Protein 3O6C (pdb70)

Sequence (256 aa):
NNALLGVNIDHIAVLLRQARVNDPDLLEAAFIVARHGDQITLHVREDRRHAQDFDLEENIIKKFCKSPVNLECALNDEILNLALKLKPHRVTLVPEKREELTTEGGLCLNHAKLKKQSIEEKLQNNANIEVSLFINPSLEEDIEKSKILKAQQFFIELHTGHYANLHNALFSNISHTAFALKKEELDQDKKTTLQQAQFEEKELQQNLELCAKKGLELGLKKVAAGGHHGLNYKNVKPVVKIKKEICELNIGQSIVARRSVFTGLQNAILEEKELIKR

B-factor: mean 23.43, std 7.57, range [6.57, 53.79]

Nearest PDB structures (foldseek):
  3o6c-assembly1_A  TM=1.004E+00  e=4.344E-51  Campylobacter jejuni subsp. jejuni NCTC 11168 = ATCC 700819
  1ho1-assembly1_C  TM=9.449E-01  e=6.172E-28  Escherichia coli
  3gk0-assembly1_A  TM=9.466E-01  e=1.786E-27  Burkholderia pseudomallei 1710b
  5dlc-assembly2_D  TM=9.409E-01  e=4.872E-26  Pseudomonas aeruginosa
  6rg0-assembly2_B  TM=9.295E-01  e=2.699E-25  Escherichia coli K-12

CATH classification: 3.20.20.70

Foldseek 3Di:
DAFEEAEAQVQQLVVVVPPCPPPLVVLLQLCLVQGQEYEYECEPVRNGDHLVSLQCSLVPGNHQYEYEYEQDPVVLVSCLVSPGQAYEYFDDDPLQADPVRFGDLPRPCLLVSCVSNVVSVHQYEGEGELDLVVLVSCVVSVHQAYEYECAVLLLLCCVQPHPCCVDPNRDPVPPDDPVVSVVVNVVSLVSNLVSLVSNVVSNHAYEYDDNDALPSCQSVLVSVSHHYYYYYDRLVVCCVPVNNSVSSVNSVSNGD

Secondary structure (DSSP, 8-state):
---EEEE-HHHHHHHHH----S-HHHHHHHHHHHSSEEEEE--TT-SSS-HHHHHHHHHH-SS-EEEEE-S-HHHHHHHHHH--SEEEE---SGGGB-TTSSB-TT-TTHHHHHHHHHHTT-EEEEEE-S-HHHHHHHHHTT-SEEEE--HHHHHHHHHHHSSGGGSTT--GGG-S-HHHHHHHHHHHHHHHHHHHHHHHHTT-EEEE-TT--TTTTHHHHT-TT--EEEE-HHHHHHHHHH-HHHHHH---TT--

InterPro domains:
  IPR004569 Pyridoxal phosphate (active vitamin B6) biosynthesis PdxJ [MF_00279] (1-257)
  IPR004569 Pyridoxal phosphate (active vitamin B6) biosynthesis PdxJ [PF03740] (3-255)
  IPR004569 Pyridoxal phosphate (active vitamin B6) biosynthesis PdxJ [PTHR30456] (1-257)
  IPR004569 Pyridoxal phosphate (active vitamin B6) biosynthesis PdxJ [TIGR00559] (3-257)
  IPR004569 Pyridoxal phosphate (active vitamin B6) biosynthesis PdxJ [cd00003] (2-255)
  IPR013785 Aldolase-type TIM barrel [G3DSA:3.20.20.70] (1-257)
  IPR036130 Pyridoxine 5'-phosphate synthase [SSF63892] (2-256)

Solvent-accessible surface area: 13227 Å² total

Organism: Campylobacter jejuni subsp. jejuni serotype O:2 (strain ATCC 700819 / NCTC 11168) (NCBI:txid192222)

Structure (mmCIF, N/CA/C/O backbone):
data_3O6C
#
_entry.id   3O6C
#
_cell.length_a   90.976
_cell.length_b   90.976
_cell.length_c   155.798
_cell.angle_alpha   90.000
_cell.angle_beta   90.000
_cell.angle_gamma   90.000
#
_symmetry.space_group_name_H-M   'I 4 2 2'
#
loop_
_entity.id
_entity.type
_entity.pdbx_description
1 polymer "Pyridoxine 5'-phosphate synthase"
2 non-polymer 'PHOSPHATE ION'
3 water water
#
loop_
_atom_site.group_PDB
_atom_site.id
_atom_site.type_symbol
_atom_site.label_atom_id
_atom_site.label_alt_id
_atom_site.label_comp_id
_atom_site.label_asym_id
_atom_site.label_entity_id
_atom_site.label_seq_id
_atom_site.pdbx_PDB_ins_code
_atom_site.Cartn_x
_atom_site.Cartn_y
_atom_site.Cartn_z
_atom_site.occupancy
_atom_site.B_iso_or_equiv
_atom_site.auth_seq_id
_atom_site.auth_comp_id
_atom_site.auth_asym_id
_atom_site.auth_atom_id
_atom_site.pdbx_PDB_model_num
ATOM 1 N N . ASN A 1 2 ? 33.526 39.585 29.943 1.00 44.00 -1 ASN A N 1
ATOM 2 C CA A ASN A 1 2 ? 34.650 39.584 28.974 0.60 43.44 -1 ASN A CA 1
ATOM 3 C CA B ASN A 1 2 ? 34.666 39.767 28.979 0.40 43.18 -1 ASN A CA 1
ATOM 4 C C . ASN A 1 2 ? 34.184 39.841 27.503 1.00 41.94 -1 ASN A C 1
ATOM 5 O O . ASN A 1 2 ? 33.479 40.804 27.187 1.00 40.63 -1 ASN A O 1
ATOM 14 N N . ALA A 1 3 ? 34.561 38.929 26.601 1.00 39.95 0 ALA A N 1
ATOM 15 C CA . ALA A 1 3 ? 34.441 39.163 25.152 1.00 38.10 0 ALA A CA 1
ATOM 16 C C . ALA A 1 3 ? 32.977 39.095 24.602 1.00 34.58 0 ALA A C 1
ATOM 17 O O . ALA A 1 3 ? 32.336 38.046 24.732 1.00 36.98 0 ALA A O 1
ATOM 32 N N . LEU A 1 5 ? 29.932 38.553 22.145 1.00 24.20 2 LEU A N 1
ATOM 33 C CA . LEU A 1 5 ? 29.631 37.729 20.984 1.00 21.61 2 LEU A CA 1
ATOM 34 C C . LEU A 1 5 ? 28.790 38.544 20.019 1.00 19.59 2 LEU A C 1
ATOM 35 O O . LEU A 1 5 ? 27.926 39.320 20.458 1.00 18.72 2 LEU A O 1
ATOM 40 N N . LEU A 1 6 ? 29.014 38.352 18.721 1.00 17.14 3 LEU A N 1
ATOM 41 C CA . LEU A 1 6 ? 28.249 39.035 17.670 1.00 17.31 3 LEU A CA 1
ATOM 42 C C . LEU A 1 6 ? 27.465 38.050 16.833 1.00 16.61 3 LEU A C 1
ATOM 43 O O . LEU A 1 6 ? 28.051 37.225 16.113 1.00 16.56 3 LEU A O 1
ATOM 48 N N . GLY A 1 7 ? 26.149 38.137 16.934 1.00 15.60 4 GLY A N 1
ATOM 49 C CA . GLY A 1 7 ? 25.274 37.427 16.006 1.00 15.83 4 GLY A CA 1
ATOM 50 C C . GLY A 1 7 ? 24.942 38.373 14.873 1.00 16.01 4 GLY A C 1
ATOM 51 O O . GLY A 1 7 ? 24.553 39.557 15.114 1.00 16.85 4 GLY A O 1
ATOM 52 N N . VAL A 1 8 ? 25.117 37.914 13.645 1.00 15.39 5 VAL A N 1
ATOM 53 C CA . VAL A 1 8 ? 24.810 38.727 12.473 1.00 15.48 5 VAL A CA 1
ATOM 54 C C . VAL A 1 8 ? 23.507 38.264 11.880 1.00 15.26 5 VAL A C 1
ATOM 55 O O . VAL A 1 8 ? 23.375 37.116 11.467 1.00 13.52 5 VAL A O 1
ATOM 59 N N . ASN A 1 9 ? 22.523 39.158 11.857 1.00 14.45 6 ASN A N 1
ATOM 60 C CA . ASN A 1 9 ? 21.205 38.841 11.296 1.00 14.97 6 ASN A CA 1
ATOM 61 C C . ASN A 1 9 ? 21.260 39.158 9.783 1.00 14.77 6 ASN A C 1
ATOM 62 O O . ASN A 1 9 ? 21.603 40.279 9.381 1.00 16.01 6 ASN A O 1
ATOM 67 N N . ILE A 1 10 ? 20.954 38.168 8.961 1.00 14.35 7 ILE A N 1
ATOM 68 C CA . ILE A 1 10 ? 21.115 38.260 7.525 1.00 15.30 7 ILE A CA 1
ATOM 69 C C . ILE A 1 10 ? 19.825 38.590 6.808 1.00 15.29 7 ILE A C 1
ATOM 70 O O . ILE A 1 10 ? 19.778 38.519 5.556 1.00 14.10 7 ILE A O 1
ATOM 75 N N . ASP A 1 11 ? 18.786 38.928 7.586 1.00 14.81 8 ASP A N 1
ATOM 76 C CA . ASP A 1 11 ? 17.461 39.192 7.027 1.00 14.77 8 ASP A CA 1
ATOM 77 C C . ASP A 1 11 ? 17.519 40.205 5.860 1.00 14.90 8 ASP A C 1
ATOM 78 O O . ASP A 1 11 ? 16.797 40.038 4.867 1.00 13.81 8 ASP A O 1
ATOM 83 N N . HIS A 1 12 ? 18.315 41.291 6.004 1.00 15.50 9 HIS A N 1
ATOM 84 C CA . HIS A 1 12 ? 18.330 42.332 4.989 1.00 15.84 9 HIS A CA 1
ATOM 85 C C . HIS A 1 12 ? 19.058 41.985 3.705 1.00 14.98 9 HIS A C 1
ATOM 86 O O . HIS A 1 12 ? 18.795 42.580 2.651 1.00 14.20 9 HIS A O 1
ATOM 93 N N . ILE A 1 13 ? 19.857 40.933 3.756 1.00 14.87 10 ILE A N 1
ATOM 94 C CA . ILE A 1 13 ? 20.374 40.328 2.560 1.00 14.75 10 ILE A CA 1
ATOM 95 C C . ILE A 1 13 ? 19.216 39.611 1.839 1.00 14.51 10 ILE A C 1
ATOM 96 O O . ILE A 1 13 ? 19.089 39.706 0.605 1.00 14.06 10 ILE A O 1
ATOM 101 N N . ALA A 1 14 ? 18.381 38.901 2.592 1.00 14.78 11 ALA A N 1
ATOM 102 C CA . ALA A 1 14 ? 17.180 38.273 1.994 1.00 14.52 11 ALA A CA 1
ATOM 103 C C . ALA A 1 14 ? 16.224 39.340 1.494 1.00 14.87 11 ALA A C 1
ATOM 104 O O . ALA A 1 14 ? 15.525 39.147 0.497 1.00 16.24 11 ALA A O 1
ATOM 106 N N . VAL A 1 15 ? 16.164 40.502 2.158 1.00 15.93 12 VAL A N 1
ATOM 107 C CA . VAL A 1 15 ? 15.316 41.604 1.636 1.00 15.52 12 VAL A CA 1
ATOM 108 C C . VAL A 1 15 ? 15.742 41.950 0.216 1.00 15.56 12 VAL A C 1
ATOM 109 O O . VAL A 1 15 ? 14.906 42.028 -0.704 1.00 15.54 12 VAL A O 1
ATOM 113 N N . LEU A 1 16 ? 17.051 42.151 0.006 1.00 15.77 13 LEU A N 1
ATOM 114 C CA A LEU A 1 16 ? 17.535 42.407 -1.351 0.70 15.70 13 LEU A CA 1
ATOM 115 C CA B LEU A 1 16 ? 17.560 42.420 -1.321 0.30 15.24 13 LEU A CA 1
ATOM 116 C C . LEU A 1 16 ? 17.175 41.275 -2.287 1.00 14.78 13 LEU A C 1
ATOM 117 O O . LEU A 1 16 ? 16.750 41.512 -3.406 1.00 15.84 13 LEU A O 1
ATOM 126 N N . ARG A 1 17 ? 17.405 40.029 -1.867 1.00 14.12 14 ARG A N 1
ATOM 127 C CA . ARG A 1 17 ? 17.142 38.893 -2.741 1.00 13.84 14 ARG A CA 1
ATOM 128 C C . ARG A 1 17 ? 15.656 38.826 -3.166 1.00 14.54 14 ARG A C 1
ATOM 129 O O . ARG A 1 17 ? 15.345 38.643 -4.339 1.00 14.74 14 ARG A O 1
ATOM 137 N N . GLN A 1 18 ? 14.757 38.977 -2.198 1.00 14.97 15 GLN A N 1
ATOM 138 C CA . GLN A 1 18 ? 13.323 38.848 -2.496 1.00 15.49 15 GLN A CA 1
ATOM 139 C C . GLN A 1 18 ? 12.850 40.014 -3.380 1.00 17.37 15 GLN A C 1
ATOM 140 O O . GLN A 1 18 ? 11.851 39.905 -4.092 1.00 16.57 15 GLN A O 1
ATOM 146 N N . ALA A 1 19 ? 13.581 41.124 -3.379 1.00 16.76 16 ALA A N 1
ATOM 147 C CA . ALA A 1 19 ? 13.177 42.282 -4.185 1.00 17.34 16 ALA A CA 1
ATOM 148 C C . ALA A 1 19 ? 13.157 42.043 -5.696 1.00 17.30 16 ALA A C 1
ATOM 149 O O . ALA A 1 19 ? 12.324 42.634 -6.426 1.00 19.90 16 ALA A O 1
ATOM 151 N N . ARG A 1 20 ? 14.038 41.183 -6.202 1.00 15.43 17 ARG A N 1
ATOM 152 C CA . ARG A 1 20 ? 14.113 40.922 -7.612 1.00 15.35 17 ARG A CA 1
ATOM 153 C C . ARG A 1 20 ? 13.837 39.451 -7.951 1.00 16.28 17 ARG A C 1
ATOM 154 O O . ARG A 1 20 ? 13.546 39.152 -9.074 1.00 16.06 17 ARG A O 1
ATOM 170 N N . VAL A 1 22 ? 15.696 36.736 -8.161 1.00 15.17 19 VAL A N 1
ATOM 171 C CA . VAL A 1 22 ? 16.650 36.024 -9.020 1.00 16.07 19 VAL A CA 1
ATOM 172 C C . VAL A 1 22 ? 17.775 35.339 -8.239 1.00 15.93 19 VAL A C 1
ATOM 173 O O . VAL A 1 22 ? 18.834 35.042 -8.797 1.00 16.76 19 VAL A O 1
ATOM 177 N N . ASN A 1 23 ? 17.499 35.035 -6.982 1.00 16.41 20 ASN A N 1
ATOM 178 C CA . ASN A 1 23 ? 18.444 34.333 -6.102 1.00 16.55 20 ASN A CA 1
ATOM 179 C C . ASN A 1 23 ? 19.776 35.076 -5.970 1.00 17.44 20 ASN A C 1
ATOM 180 O O . ASN A 1 23 ? 20.837 34.441 -5.948 1.00 16.79 20 ASN A O 1
ATOM 185 N N . ASP A 1 24 ? 19.726 36.410 -5.926 1.00 16.51 21 ASP A N 1
ATOM 186 C CA . ASP A 1 24 ? 20.947 37.206 -5.873 1.00 16.88 21 ASP A CA 1
ATOM 187 C C . ASP A 1 24 ? 20.615 38.501 -5.123 1.00 17.14 21 ASP A C 1
ATOM 188 O O . ASP A 1 24 ? 19.706 39.222 -5.534 1.00 15.22 21 ASP A O 1
ATOM 193 N N . PRO A 1 25 ? 21.303 38.780 -4.001 1.00 15.65 22 PRO A N 1
ATOM 194 C CA . PRO A 1 25 ? 22.389 37.968 -3.410 1.00 16.09 22 PRO A CA 1
ATOM 195 C C . PRO A 1 25 ? 21.950 36.618 -2.910 1.00 16.92 22 PRO A C 1
ATOM 196 O O . PRO A 1 25 ? 20.786 36.412 -2.554 1.00 16.96 22 PRO A O 1
ATOM 200 N N . ASP A 1 26 ? 22.893 35.683 -2.870 1.00 16.22 23 ASP A N 1
ATOM 201 C CA . ASP A 1 26 ? 22.629 34.331 -2.426 1.00 17.12 23 ASP A CA 1
ATOM 202 C C . ASP A 1 26 ? 22.831 34.299 -0.918 1.00 16.81 23 ASP A C 1
ATOM 203 O O . ASP A 1 26 ? 23.945 34.538 -0.402 1.00 17.77 23 ASP A O 1
ATOM 208 N N . LEU A 1 27 ? 21.784 33.946 -0.197 1.00 15.74 24 LEU A N 1
ATOM 209 C CA . LEU A 1 27 ? 21.842 33.977 1.257 1.00 17.41 24 LEU A CA 1
ATOM 210 C C . LEU A 1 27 ? 22.798 32.934 1.837 1.00 17.23 24 LEU A C 1
ATOM 211 O O . LEU A 1 27 ? 23.436 33.184 2.879 1.00 18.27 24 LEU A O 1
ATOM 216 N N . LEU A 1 28 ? 22.935 31.788 1.187 1.00 16.88 25 LEU A N 1
ATOM 217 C CA . LEU A 1 28 ? 23.861 30.765 1.702 1.00 17.97 25 LEU A CA 1
ATOM 218 C C . LEU A 1 28 ? 25.296 31.254 1.559 1.00 18.53 25 LEU A C 1
ATOM 219 O O . LEU A 1 28 ? 26.131 31.058 2.451 1.00 17.47 25 LEU A O 1
ATOM 224 N N . GLU A 1 29 ? 25.622 31.892 0.448 1.00 19.29 26 GLU A N 1
ATOM 225 C CA . GLU A 1 29 ? 26.917 32.581 0.365 1.00 21.43 26 GLU A CA 1
ATOM 226 C C . GLU A 1 29 ? 27.197 33.557 1.474 1.00 21.04 26 GLU A C 1
ATOM 227 O O . GLU A 1 29 ? 28.308 33.528 2.033 1.00 21.54 26 GLU A O 1
ATOM 233 N N . ALA A 1 30 ? 26.218 34.394 1.823 1.00 19.21 27 ALA A N 1
ATOM 234 C CA . ALA A 1 30 ? 26.367 35.338 2.868 1.00 18.76 27 ALA A CA 1
ATOM 235 C C . ALA A 1 30 ? 26.554 34.622 4.191 1.00 18.54 27 ALA A C 1
ATOM 236 O O . ALA A 1 30 ? 27.418 35.012 4.999 1.00 17.04 27 ALA A O 1
ATOM 238 N N . ALA A 1 31 ? 25.725 33.601 4.428 1.00 16.65 28 ALA A N 1
ATOM 239 C CA . ALA A 1 31 ? 25.848 32.797 5.654 1.00 17.39 28 ALA A CA 1
ATOM 240 C C . ALA A 1 31 ? 27.237 32.221 5.872 1.00 16.72 28 ALA A C 1
ATOM 241 O O . ALA A 1 31 ? 27.681 32.144 7.022 1.00 17.50 28 ALA A O 1
ATOM 243 N N . PHE A 1 32 ? 27.914 31.782 4.817 1.00 16.67 29 PHE A N 1
ATOM 244 C CA . PHE A 1 32 ? 29.274 31.252 4.953 1.00 18.84 29 PHE A CA 1
ATOM 245 C C . PHE A 1 32 ? 30.236 32.317 5.516 1.00 17.96 29 PHE A C 1
ATOM 246 O O . PHE A 1 32 ? 31.079 32.031 6.360 1.00 18.00 29 PHE A O 1
ATOM 254 N N . ILE A 1 33 ? 30.052 33.545 5.068 1.00 17.15 30 ILE A N 1
ATOM 255 C CA . ILE A 1 33 ? 30.843 34.653 5.569 1.00 16.13 30 ILE A CA 1
ATOM 256 C C . ILE A 1 33 ? 30.572 34.932 7.050 1.00 15.82 30 ILE A C 1
ATOM 257 O O . ILE A 1 33 ? 31.498 35.113 7.844 1.00 16.75 30 ILE A O 1
ATOM 262 N N . VAL A 1 34 ? 29.301 34.963 7.432 1.00 16.15 31 VAL A N 1
ATOM 263 C CA . VAL A 1 34 ? 28.911 35.143 8.836 1.00 16.25 31 VAL A CA 1
ATOM 264 C C . VAL A 1 34 ? 29.423 34.021 9.695 1.00 18.25 31 VAL A C 1
ATOM 265 O O . VAL A 1 34 ? 29.967 34.255 10.805 1.00 18.31 31 VAL A O 1
ATOM 269 N N . ALA A 1 35 ? 29.308 32.810 9.175 1.00 17.87 32 ALA A N 1
ATOM 270 C CA . ALA A 1 35 ? 29.827 31.640 9.862 1.00 20.81 32 ALA A CA 1
ATOM 271 C C . ALA A 1 35 ? 31.290 31.824 10.235 1.00 21.28 32 ALA A C 1
ATOM 272 O O . ALA A 1 35 ? 31.676 31.507 11.369 1.00 22.47 32 ALA A O 1
ATOM 274 N N . ARG A 1 36 ? 32.086 32.339 9.312 1.00 21.44 33 ARG A N 1
ATOM 275 C CA . ARG A 1 36 ? 33.504 32.475 9.548 1.00 22.64 33 ARG A CA 1
ATOM 276 C C . ARG A 1 36 ? 33.851 33.654 10.455 1.00 21.92 33 ARG A C 1
ATOM 277 O O . ARG A 1 36 ? 34.706 33.545 11.346 1.00 21.62 33 ARG A O 1
ATOM 285 N N . HIS A 1 37 ? 33.253 34.793 10.167 1.00 20.05 34 HIS A N 1
ATOM 286 C CA . HIS A 1 37 ? 33.683 36.049 10.786 1.00 21.38 34 HIS A CA 1
ATOM 287 C C . HIS A 1 37 ? 32.861 36.488 11.980 1.00 19.63 34 HIS A C 1
ATOM 288 O O . HIS A 1 37 ? 33.354 37.242 12.815 1.00 20.06 34 HIS A O 1
ATOM 295 N N . GLY A 1 38 ? 31.614 36.048 12.061 1.00 20.65 35 GLY A N 1
ATOM 296 C CA . GLY A 1 38 ? 30.749 36.330 13.206 1.00 19.79 35 GLY A CA 1
ATOM 297 C C . GLY A 1 38 ? 30.761 35.163 14.199 1.00 19.34 35 GLY A C 1
ATOM 298 O O . GLY A 1 38 ? 31.505 34.187 14.021 1.00 19.91 35 GLY A O 1
ATOM 299 N N . ASP A 1 39 ? 29.944 35.264 15.237 1.00 17.90 36 ASP A N 1
ATOM 300 C CA . ASP A 1 39 ? 29.832 34.227 16.261 1.00 18.07 36 ASP A CA 1
ATOM 301 C C . ASP A 1 39 ? 28.574 33.374 16.163 1.00 18.29 36 ASP A C 1
ATOM 302 O O . ASP A 1 39 ? 28.500 32.297 16.764 1.00 18.80 36 ASP A O 1
ATOM 307 N N . GLN A 1 40 ? 27.553 33.891 15.480 1.00 18.12 37 GLN A N 1
ATOM 308 C CA . GLN A 1 40 ? 26.328 33.137 15.224 1.00 17.50 37 GLN A CA 1
ATOM 309 C C . GLN A 1 40 ? 25.599 33.768 14.047 1.00 16.49 37 GLN A C 1
ATOM 310 O O . GLN A 1 40 ? 25.771 34.966 13.742 1.00 15.46 37 GLN A O 1
ATOM 316 N N . ILE A 1 41 ? 24.830 32.959 13.342 1.00 15.07 38 ILE A N 1
ATOM 317 C CA . ILE A 1 41 ? 24.047 33.418 12.230 1.00 15.45 38 ILE A CA 1
ATOM 318 C C . ILE A 1 41 ? 22.617 33.557 12.736 1.00 15.33 38 ILE A C 1
ATOM 319 O O . ILE A 1 41 ? 22.073 32.594 13.261 1.00 16.17 38 ILE A O 1
ATOM 324 N N . THR A 1 42 ? 22.035 34.736 12.596 1.00 15.12 39 THR A N 1
ATOM 325 C CA . THR A 1 42 ? 20.665 34.993 13.021 1.00 16.00 39 THR A CA 1
ATOM 326 C C . THR A 1 42 ? 19.818 35.248 11.813 1.00 16.45 39 THR A C 1
ATOM 327 O O . THR A 1 42 ? 20.242 35.915 10.856 1.00 15.43 39 THR A O 1
ATOM 331 N N . LEU A 1 43 ? 18.603 34.748 11.849 1.00 16.16 40 LEU A N 1
ATOM 332 C CA . LEU A 1 43 ? 17.634 35.058 10.799 1.00 15.64 40 LEU A CA 1
ATOM 333 C C . LEU A 1 43 ? 16.211 34.958 11.379 1.00 16.08 40 LEU A C 1
ATOM 334 O O . LEU A 1 43 ? 15.955 34.141 12.260 1.00 16.16 40 LEU A O 1
ATOM 339 N N . HIS A 1 44 ? 15.304 35.785 10.883 1.00 15.51 41 HIS A N 1
ATOM 340 C CA . HIS A 1 44 ? 13.919 35.766 11.311 1.00 15.67 41 HIS A CA 1
ATOM 341 C C . HIS A 1 44 ? 13.025 35.263 10.179 1.00 16.90 41 HIS A C 1
ATOM 342 O O . HIS A 1 44 ? 12.822 35.938 9.196 1.00 17.48 41 HIS A O 1
ATOM 349 N N . VAL A 1 45 ? 12.549 34.031 10.312 1.00 16.89 42 VAL A N 1
ATOM 350 C CA . VAL A 1 45 ? 11.638 33.438 9.341 1.00 16.61 42 VAL A CA 1
ATOM 351 C C . VAL A 1 45 ? 10.249 33.807 9.749 1.00 16.53 42 VAL A C 1
ATOM 352 O O . VAL A 1 45 ? 9.693 33.228 10.681 1.00 18.32 42 VAL A O 1
ATOM 356 N N . ARG A 1 46 ? 9.730 34.856 9.103 1.00 16.70 43 ARG A N 1
ATOM 357 C CA . ARG A 1 46 ? 8.428 35.402 9.460 1.00 17.07 43 ARG A CA 1
ATOM 358 C C . ARG A 1 46 ? 7.326 34.509 8.881 1.00 18.47 43 ARG A C 1
ATOM 359 O O . ARG A 1 46 ? 7.502 33.889 7.845 1.00 18.18 43 ARG A O 1
ATOM 367 N N . GLU A 1 47 ? 6.180 34.451 9.545 1.00 19.35 44 GLU A N 1
ATOM 368 C CA . GLU A 1 47 ? 5.029 33.725 8.995 1.00 21.39 44 GLU A CA 1
ATOM 369 C C . GLU A 1 47 ? 4.650 34.210 7.591 1.00 22.05 44 GLU A C 1
ATOM 370 O O . GLU A 1 47 ? 4.303 33.392 6.740 1.00 21.83 44 GLU A O 1
ATOM 376 N N . ASP A 1 48 ? 4.772 35.511 7.356 1.00 21.78 45 ASP A N 1
ATOM 377 C CA . ASP A 1 48 ? 4.443 36.133 6.080 1.00 23.96 45 ASP A CA 1
ATOM 378 C C . ASP A 1 48 ? 5.549 35.997 4.994 1.00 23.12 45 ASP A C 1
ATOM 379 O O . ASP A 1 48 ? 5.372 36.442 3.841 1.00 22.15 45 ASP A O 1
ATOM 384 N N . ARG A 1 49 ? 6.651 35.364 5.371 1.00 21.92 46 ARG A N 1
ATOM 385 C CA . ARG A 1 49 ? 7.787 35.085 4.471 1.00 22.06 46 ARG A CA 1
ATOM 386 C C . ARG A 1 49 ? 8.277 36.349 3.730 1.00 20.84 46 ARG A C 1
ATOM 387 O O . ARG A 1 49 ? 8.657 36.309 2.565 1.00 19.36 46 ARG A O 1
ATOM 395 N N . ARG A 1 50 ? 8.334 37.456 4.452 1.00 20.20 47 ARG A N 1
ATOM 396 C CA . ARG A 1 50 ? 8.774 38.743 3.894 1.00 21.42 47 ARG A CA 1
ATOM 397 C C . ARG A 1 50 ? 10.223 38.669 3.352 1.00 20.32 47 ARG A C 1
ATOM 398 O O . ARG A 1 50 ? 10.554 39.265 2.308 1.00 18.51 47 ARG A O 1
ATOM 406 N N . HIS A 1 51 ? 11.100 37.988 4.099 1.00 18.63 48 HIS A N 1
ATOM 407 C CA . HIS A 1 51 ? 12.515 37.952 3.710 1.00 17.33 48 HIS A CA 1
ATOM 408 C C . HIS A 1 51 ? 13.138 36.552 3.788 1.00 16.56 48 HIS A C 1
ATOM 409 O O . HIS A 1 51 ? 13.129 35.839 2.790 1.00 17.50 48 HIS A O 1
ATOM 416 N N . ALA A 1 52 ? 13.630 36.174 4.945 1.00 17.33 49 ALA A N 1
ATOM 417 C CA . ALA A 1 52 ? 14.235 34.858 5.138 1.00 16.80 49 ALA A CA 1
ATOM 418 C C . ALA A 1 52 ? 13.126 33.798 5.009 1.00 18.51 49 ALA A C 1
ATOM 419 O O . ALA A 1 52 ? 11.972 33.993 5.417 1.00 18.75 49 ALA A O 1
ATOM 421 N N . GLN A 1 53 ? 13.475 32.690 4.387 1.00 17.89 50 GLN A N 1
ATOM 422 C CA . GLN A 1 53 ? 12.532 31.660 4.074 1.00 18.18 50 GLN A CA 1
ATOM 423 C C . GLN A 1 53 ? 12.856 30.349 4.807 1.00 18.67 50 GLN A C 1
ATOM 424 O O . GLN A 1 53 ? 13.975 30.157 5.303 1.00 17.68 50 GLN A O 1
ATOM 430 N N . ASP A 1 54 ? 11.907 29.413 4.836 1.00 19.07 51 ASP A N 1
ATOM 431 C CA . ASP A 1 54 ? 12.181 28.130 5.452 1.00 20.06 51 ASP A CA 1
ATOM 432 C C .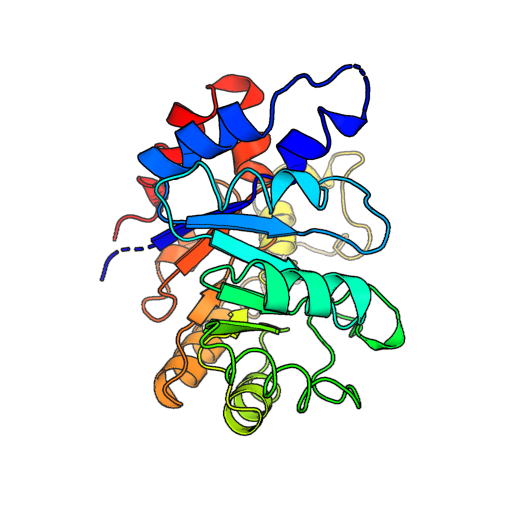 ASP A 1 54 ? 13.365 27.415 4.815 1.00 19.63 51 ASP A C 1
ATOM 433 O O . ASP A 1 54 ? 14.138 26.794 5.528 1.00 18.64 51 ASP A O 1
ATOM 438 N N . PHE A 1 55 ? 13.531 27.527 3.486 1.00 19.13 52 PHE A N 1
ATOM 439 C CA . PHE A 1 55 ? 14.659 26.891 2.859 1.00 19.05 52 PHE A CA 1
ATOM 440 C C . PHE A 1 55 ? 16.001 27.493 3.299 1.00 18.43 52 PHE A C 1
ATOM 441 O O . PHE A 1 55 ? 17.037 26.815 3.312 1.00 19.44 52 PHE A O 1
ATOM 449 N N . ASP A 1 56 ? 16.006 28.761 3.673 1.00 17.06 53 ASP A N 1
ATOM 450 C CA . ASP A 1 56 ? 17.210 29.382 4.187 1.00 16.17 53 ASP A CA 1
ATOM 451 C C . ASP A 1 56 ? 17.631 28.772 5.514 1.00 16.31 53 ASP A C 1
ATOM 452 O O . ASP A 1 56 ? 18.805 28.492 5.748 1.00 16.69 53 ASP A O 1
ATOM 457 N N . LEU A 1 57 ? 16.656 28.563 6.385 1.00 17.15 54 LEU A N 1
ATOM 458 C CA . LEU A 1 57 ? 16.920 27.946 7.690 1.00 17.15 54 LEU A CA 1
ATOM 459 C C . LEU A 1 57 ? 17.455 26.500 7.451 1.00 18.15 54 LEU A C 1
ATOM 460 O O . LEU A 1 57 ? 18.445 26.102 8.042 1.00 17.15 54 LEU A O 1
ATOM 465 N N . GLU A 1 58 ? 16.817 25.751 6.567 1.00 18.06 55 GLU A N 1
ATOM 466 C CA A GLU A 1 58 ? 17.220 24.385 6.287 0.50 19.33 55 GLU A CA 1
ATOM 467 C CA B GLU A 1 58 ? 17.240 24.381 6.367 0.50 19.83 55 GLU A CA 1
ATOM 468 C C . GLU A 1 58 ? 18.652 24.347 5.777 1.00 18.52 55 GLU A C 1
ATOM 469 O O . GLU A 1 58 ? 19.484 23.591 6.265 1.00 19.37 55 GLU A O 1
ATOM 480 N N . ASN A 1 59 ? 18.913 25.167 4.773 1.00 17.08 56 ASN A N 1
ATOM 481 C CA . ASN A 1 59 ? 20.235 25.206 4.114 1.00 17.81 56 ASN A CA 1
ATOM 482 C C . ASN A 1 59 ? 21.336 25.652 5.055 1.00 17.25 56 ASN A C 1
ATOM 483 O O . ASN A 1 59 ? 22.422 25.060 5.107 1.00 16.91 56 ASN A O 1
ATOM 488 N N . ILE A 1 60 ? 21.077 26.682 5.840 1.00 16.69 57 ILE A N 1
ATOM 489 C CA . ILE A 1 60 ? 22.090 27.159 6.813 1.00 17.27 57 ILE A CA 1
ATOM 490 C C . ILE A 1 60 ? 22.435 26.130 7.889 1.00 17.08 57 ILE A C 1
ATOM 491 O O . ILE A 1 60 ? 23.611 25.853 8.153 1.00 18.89 57 ILE A O 1
ATOM 496 N N . ILE A 1 61 ? 21.420 25.455 8.404 1.00 17.74 58 ILE A N 1
ATOM 497 C CA . ILE A 1 61 ? 21.623 24.395 9.403 1.00 17.40 58 ILE A CA 1
ATOM 498 C C . ILE A 1 61 ? 22.382 23.234 8.782 1.00 17.13 58 ILE A C 1
ATOM 499 O O . ILE A 1 61 ? 23.250 22.654 9.423 1.00 17.70 58 ILE A O 1
ATOM 504 N N . LYS A 1 62 ? 22.096 22.906 7.519 1.00 17.25 59 LYS A N 1
ATOM 505 C CA A LYS A 1 62 ? 22.759 21.747 6.905 0.60 17.92 59 LYS A CA 1
ATOM 506 C CA B LYS A 1 62 ? 22.704 21.772 6.830 0.40 17.79 59 LYS A CA 1
ATOM 507 C C . LYS A 1 62 ? 24.152 22.029 6.396 1.00 17.78 59 LYS A C 1
ATOM 508 O O . LYS A 1 62 ? 24.965 21.088 6.345 1.00 17.65 59 LYS A O 1
ATOM 519 N N . PHE A 1 63 ? 24.434 23.291 6.043 1.00 17.32 60 PHE A N 1
ATOM 520 C CA . PHE A 1 63 ? 25.666 23.638 5.378 1.00 18.33 60 PHE A CA 1
ATOM 521 C C . PHE A 1 63 ? 26.693 24.522 6.103 1.00 19.33 60 PHE A C 1
ATOM 522 O O . PHE A 1 63 ? 27.856 24.554 5.685 1.00 19.68 60 PHE A O 1
ATOM 530 N N . CYS A 1 64 ? 26.303 25.206 7.163 1.00 18.89 61 CYS A N 1
ATOM 531 C CA . CYS A 1 64 ? 27.179 26.230 7.769 1.00 18.60 61 CYS A CA 1
ATOM 532 C C . CYS A 1 64 ? 27.748 25.818 9.118 1.00 18.95 61 CYS A C 1
ATOM 533 O O . CYS A 1 64 ? 27.050 25.276 9.991 1.00 18.76 61 CYS A O 1
ATOM 536 N N . LYS A 1 65 ? 29.033 26.126 9.289 1.00 18.22 62 LYS A N 1
ATOM 537 C CA . LYS A 1 65 ? 29.767 25.819 10.507 1.00 18.38 62 LYS A CA 1
ATOM 538 C C . LYS A 1 65 ? 29.646 26.966 11.513 1.00 19.92 62 LYS A C 1
ATOM 539 O O . LYS A 1 65 ? 30.599 27.785 11.689 1.00 20.08 62 LYS A O 1
ATOM 545 N N . SER A 1 66 ? 28.514 27.025 12.179 1.00 18.91 63 SER A N 1
ATOM 546 C CA . SER A 1 66 ? 28.202 28.156 13.085 1.00 19.98 63 SER A CA 1
ATOM 547 C C . SER A 1 66 ? 26.969 27.836 13.886 1.00 20.00 63 SER A C 1
ATOM 548 O O . SER A 1 66 ? 26.055 27.239 13.344 1.00 20.80 63 SER A O 1
ATOM 551 N N . PRO A 1 67 ? 26.890 28.324 15.135 1.00 17.58 64 PRO A N 1
ATOM 552 C CA . PRO A 1 67 ? 25.609 28.307 15.763 1.00 17.40 64 PRO A CA 1
ATOM 553 C C . PRO A 1 67 ? 24.616 29.128 14.978 1.00 16.49 64 PRO A C 1
ATOM 554 O O . PRO A 1 67 ? 24.964 30.186 14.420 1.00 16.51 64 PRO A O 1
ATOM 558 N N . VAL A 1 68 ? 23.376 28.675 15.000 1.00 16.58 65 VAL A N 1
ATOM 559 C CA . VAL A 1 68 ? 22.255 29.328 14.336 1.00 16.80 65 VAL A CA 1
ATOM 560 C C . VAL A 1 68 ? 21.263 29.809 15.377 1.00 17.88 65 VAL A C 1
ATOM 561 O O . VAL A 1 68 ? 20.922 29.065 16.287 1.00 18.38 65 VAL A O 1
ATOM 565 N N . ASN A 1 69 ? 20.833 31.069 15.267 1.00 16.83 66 ASN A N 1
ATOM 566 C CA . ASN A 1 69 ? 19.802 31.645 16.113 1.00 16.99 66 ASN A CA 1
ATOM 567 C C . ASN A 1 69 ? 18.613 31.979 15.224 1.00 16.79 66 ASN A C 1
ATOM 568 O O . ASN A 1 69 ? 18.659 32.922 14.427 1.00 16.97 66 ASN A O 1
ATOM 573 N N . LEU A 1 70 ? 17.587 31.134 15.270 1.00 15.39 67 LEU A N 1
ATOM 574 C CA . LEU A 1 70 ? 16.352 31.427 14.579 1.00 15.23 67 LEU A CA 1
ATOM 575 C C . LEU A 1 70 ? 15.451 32.381 15.371 1.00 15.97 67 LEU A C 1
ATOM 576 O O . LEU A 1 70 ? 15.053 32.057 16.492 1.00 15.24 67 LEU A O 1
ATOM 581 N N . GLU A 1 71 ? 15.084 33.526 14.780 1.00 15.78 68 GLU A N 1
ATOM 582 C CA . GLU A 1 71 ? 14.056 34.359 15.397 1.00 16.19 68 GLU A CA 1
ATOM 583 C C . GLU A 1 71 ? 12.736 33.919 14.798 1.00 16.07 68 GLU A C 1
ATOM 584 O O . GLU A 1 71 ? 12.608 33.734 13.585 1.00 16.29 68 GLU A O 1
ATOM 590 N N . CYS A 1 72 ? 11.741 33.748 15.643 1.00 17.50 69 CYS A N 1
ATOM 591 C CA . CYS A 1 72 ? 10.419 33.372 15.170 1.00 16.98 69 CYS A CA 1
ATOM 592 C C . CYS A 1 72 ? 9.357 33.724 16.177 1.00 17.24 69 CYS A C 1
ATOM 593 O O . CYS A 1 72 ? 9.650 34.018 17.345 1.00 16.58 69 CYS A O 1
ATOM 596 N N . ALA A 1 73 ? 8.124 33.650 15.712 1.00 17.17 70 ALA A N 1
ATOM 597 C CA . ALA A 1 73 ? 6.979 33.938 16.548 1.00 17.50 70 ALA A CA 1
ATOM 598 C C . ALA A 1 73 ? 6.323 32.651 17.043 1.00 18.42 70 ALA A C 1
ATOM 599 O O . ALA A 1 73 ? 6.942 31.571 17.027 1.00 19.73 70 ALA A O 1
ATOM 601 N N . LEU A 1 74 ? 5.100 32.748 17.558 1.00 19.15 71 LEU A N 1
ATOM 602 C CA . LEU A 1 74 ? 4.477 31.600 18.231 1.00 20.48 71 LEU A CA 1
ATOM 603 C C . LEU A 1 74 ? 3.585 30.747 17.344 1.00 22.45 71 LEU A C 1
ATOM 604 O O . LEU A 1 74 ? 2.997 29.776 17.821 1.00 23.42 71 LEU A O 1
ATOM 609 N N . ASN A 1 75 ? 3.526 31.029 16.050 1.00 22.79 72 ASN A N 1
ATOM 610 C CA . ASN A 1 75 ? 2.718 30.231 15.155 1.00 23.03 72 ASN A CA 1
ATOM 611 C C . ASN A 1 75 ? 3.225 28.791 15.050 1.00 23.48 72 ASN A C 1
ATOM 612 O O . ASN A 1 75 ? 4.461 28.541 15.052 1.00 21.63 72 ASN A O 1
ATOM 617 N N . ASP A 1 76 ? 2.293 27.833 14.950 1.00 24.59 73 ASP A N 1
ATOM 618 C CA . ASP A 1 76 ? 2.668 26.408 14.941 1.00 26.47 73 ASP A CA 1
ATOM 619 C C . ASP A 1 76 ? 3.591 26.067 13.786 1.00 25.40 73 ASP A C 1
ATOM 620 O O . ASP A 1 76 ? 4.480 25.205 13.909 1.00 26.48 73 ASP A O 1
ATOM 625 N N . GLU A 1 77 ? 3.376 26.705 12.643 1.00 25.63 74 GLU A N 1
ATOM 626 C CA . GLU A 1 77 ? 4.105 26.359 11.431 1.00 26.83 74 GLU A CA 1
ATOM 627 C C . GLU A 1 77 ? 5.614 26.533 11.655 1.00 25.12 74 GLU A C 1
ATOM 628 O O . GLU A 1 77 ? 6.397 25.607 11.417 1.00 24.00 74 GLU A O 1
ATOM 634 N N . ILE A 1 78 ? 6.001 27.713 12.133 1.00 24.66 75 ILE A N 1
ATOM 635 C CA . ILE A 1 78 ? 7.427 28.013 12.332 1.00 23.24 75 ILE A CA 1
ATOM 636 C C . ILE A 1 78 ? 7.955 27.293 13.581 1.00 23.02 75 ILE A C 1
ATOM 637 O O . ILE A 1 78 ? 9.070 26.779 13.549 1.00 22.80 75 ILE A O 1
ATOM 642 N N . LEU A 1 79 ? 7.170 27.195 14.660 1.00 22.59 76 LEU A N 1
ATOM 643 C CA . LEU A 1 79 ? 7.627 26.398 15.803 1.00 22.51 76 LEU A CA 1
ATOM 644 C C . LEU A 1 79 ? 7.851 24.955 15.411 1.00 23.50 76 LEU A C 1
ATOM 645 O O . LEU A 1 79 ? 8.868 24.357 15.817 1.00 22.60 76 LEU A O 1
ATOM 650 N N . ASN A 1 80 ? 6.941 24.378 14.616 1.00 22.68 77 ASN A N 1
ATOM 651 C CA . ASN A 1 80 ? 7.147 22.990 14.150 1.00 23.63 77 ASN A CA 1
ATOM 652 C C . ASN A 1 80 ? 8.423 22.826 13.311 1.00 23.50 77 ASN A C 1
ATOM 653 O O . ASN A 1 80 ? 9.147 21.818 13.437 1.00 23.34 77 ASN A O 1
ATOM 658 N N . LEU A 1 81 ? 8.704 23.815 12.486 1.00 23.42 78 LEU A N 1
ATOM 659 C CA . LEU A 1 81 ? 9.905 23.805 11.677 1.00 24.08 78 LEU A CA 1
ATOM 660 C C . LEU A 1 81 ? 11.157 23.851 12.563 1.00 21.97 78 LEU A C 1
ATOM 661 O O . LEU A 1 81 ? 12.114 23.077 12.362 1.00 22.04 78 LEU A O 1
ATOM 666 N N . ALA A 1 82 ? 11.131 24.713 13.574 1.00 21.72 79 ALA A N 1
ATOM 667 C CA . ALA A 1 82 ? 12.227 24.773 14.564 1.00 20.55 79 ALA A CA 1
ATOM 668 C C . ALA A 1 82 ? 12.420 23.445 15.277 1.00 21.03 79 ALA A C 1
ATOM 669 O O . ALA A 1 82 ? 13.554 22.966 15.455 1.00 20.05 79 ALA A O 1
ATOM 671 N N . LEU A 1 83 ? 11.316 22.822 15.698 1.00 21.30 80 LEU A N 1
ATOM 672 C CA . LEU A 1 83 ? 11.389 21.521 16.318 1.00 23.23 80 LEU A CA 1
ATOM 673 C C . LEU A 1 83 ? 11.943 20.440 15.395 1.00 24.90 80 LEU A C 1
ATOM 674 O O . LEU A 1 83 ? 12.607 19.505 15.851 1.00 26.40 80 LEU A O 1
ATOM 679 N N . LYS A 1 84 ? 11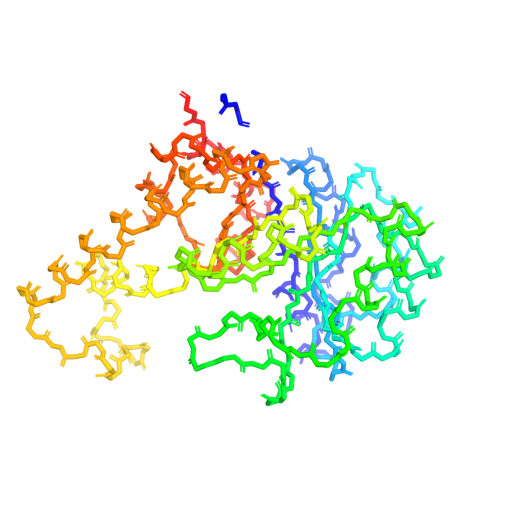.682 20.550 14.105 1.00 25.29 81 LYS A N 1
ATOM 680 C CA . LYS A 1 84 ? 12.169 19.563 13.132 1.00 27.21 81 LYS A CA 1
ATOM 681 C C . LYS A 1 84 ? 13.634 19.780 12.799 1.00 26.48 81 LYS A C 1
ATOM 682 O O . LYS A 1 84 ? 14.437 18.836 12.826 1.00 26.96 81 LYS A O 1
ATOM 688 N N . LEU A 1 85 ? 13.992 21.026 12.524 1.00 24.55 82 LEU A N 1
ATOM 689 C CA . LEU A 1 85 ? 15.362 21.354 12.075 1.00 24.72 82 LEU A CA 1
ATOM 690 C C . LEU A 1 85 ? 16.359 21.597 13.180 1.00 24.31 82 LEU A C 1
ATOM 691 O O . LEU A 1 85 ? 17.553 21.426 12.966 1.00 23.87 82 LEU A O 1
ATOM 696 N N . LYS A 1 86 ? 15.887 22.016 14.353 1.00 23.43 83 LYS A N 1
ATOM 697 C CA . LYS A 1 86 ? 16.696 22.141 15.568 1.00 23.08 83 LYS A CA 1
ATOM 698 C C . LYS A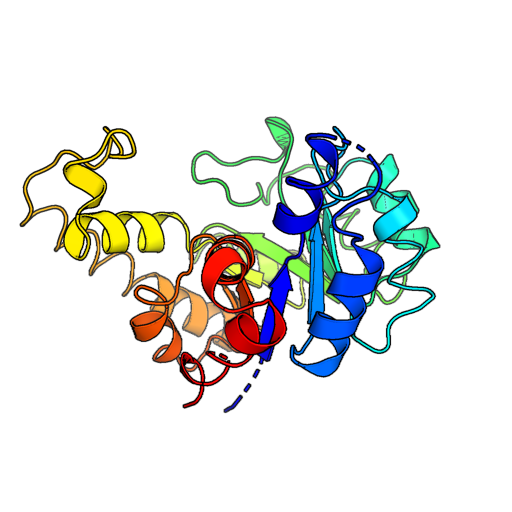 1 86 ? 17.866 23.108 15.451 1.00 22.42 83 LYS A C 1
ATOM 699 O O . LYS A 1 86 ? 19.039 22.723 15.596 1.00 22.85 83 LYS A O 1
ATOM 705 N N . PRO A 1 87 ? 17.559 24.394 15.209 1.00 20.71 84 PRO A N 1
ATOM 706 C CA . PRO A 1 87 ? 18.625 25.383 15.397 1.00 19.44 84 PRO A CA 1
ATOM 707 C C . PRO A 1 87 ? 19.161 25.338 16.813 1.00 18.85 84 PRO A C 1
ATOM 708 O O . PRO A 1 87 ? 18.499 24.860 17.707 1.00 19.03 84 PRO A O 1
ATOM 712 N N . HIS A 1 88 ? 20.360 25.849 17.014 1.00 18.16 85 HIS A N 1
ATOM 713 C CA . HIS A 1 88 ? 20.933 25.917 18.321 1.00 18.76 85 HIS A CA 1
ATOM 714 C C . HIS A 1 88 ? 20.105 26.743 19.284 1.00 19.56 85 HIS A C 1
ATOM 715 O O . HIS A 1 88 ? 19.994 26.391 20.459 1.00 18.51 85 HIS A O 1
ATOM 722 N N . ARG A 1 89 ? 19.572 27.860 18.781 1.00 18.75 86 ARG A N 1
ATOM 723 C CA . ARG A 1 89 ? 18.801 28.741 19.615 1.00 18.85 86 ARG A CA 1
ATOM 724 C C . ARG A 1 89 ? 17.615 29.248 18.825 1.00 17.46 86 ARG A C 1
ATOM 725 O O . ARG A 1 89 ? 17.692 29.387 17.600 1.00 16.70 86 ARG A O 1
ATOM 733 N N . VAL A 1 90 ? 16.521 29.485 19.560 1.00 17.14 87 VAL A N 1
ATOM 734 C CA . VAL A 1 90 ? 15.362 30.176 19.070 1.00 16.33 87 VAL A CA 1
ATOM 735 C C . VAL A 1 90 ? 15.162 31.408 19.911 1.00 16.99 87 VAL A C 1
ATOM 736 O O . VAL A 1 90 ? 15.096 31.317 21.161 1.00 17.88 87 VAL A O 1
ATOM 740 N N . THR A 1 91 ? 15.031 32.558 19.249 1.00 16.16 88 THR A N 1
ATOM 741 C CA . THR A 1 91 ? 14.707 33.812 19.912 1.00 16.36 88 THR A CA 1
ATOM 742 C C . THR A 1 91 ? 13.260 34.130 19.537 1.00 15.89 88 THR A C 1
ATOM 743 O O . THR A 1 91 ? 12.929 34.218 18.364 1.00 16.10 88 THR A O 1
ATOM 747 N N . LEU A 1 92 ? 12.379 34.163 20.545 1.00 15.41 89 LEU A N 1
ATOM 748 C CA . LEU A 1 92 ? 10.939 34.347 20.309 1.00 15.30 89 LEU A CA 1
ATOM 749 C C . LEU A 1 92 ? 10.691 35.831 20.181 1.00 15.53 89 LEU A C 1
ATOM 750 O O . LEU A 1 92 ? 11.019 36.610 21.068 1.00 15.03 89 LEU A O 1
ATOM 755 N N . VAL A 1 93 ? 10.097 36.208 19.041 1.00 16.03 90 VAL A N 1
ATOM 756 C CA . VAL A 1 93 ? 9.842 37.594 18.734 1.00 16.31 90 VAL A CA 1
ATOM 757 C C . VAL A 1 93 ? 8.392 37.670 18.282 1.00 17.37 90 VAL A C 1
ATOM 758 O O . VAL A 1 93 ? 7.817 36.682 17.739 1.00 19.27 90 VAL A O 1
ATOM 762 N N . PRO A 1 94 ? 7.784 38.819 18.506 1.00 17.79 91 PRO A N 1
ATOM 763 C CA . PRO A 1 94 ? 6.408 38.969 18.100 1.00 17.91 91 PRO A CA 1
ATOM 764 C C . PRO A 1 94 ? 6.203 39.355 16.641 1.00 19.96 91 PRO A C 1
ATOM 765 O O . PRO A 1 94 ? 7.003 40.145 16.103 1.00 18.62 91 PRO A O 1
ATOM 769 N N . GLU A 1 95 ? 5.095 38.877 16.056 1.00 19.13 92 GLU A N 1
ATOM 770 C CA . GLU A 1 95 ? 4.665 39.244 14.710 1.00 19.98 92 GLU A CA 1
ATOM 771 C C . GLU A 1 95 ? 3.215 39.722 14.714 1.00 20.33 92 GLU A C 1
ATOM 772 O O . GLU A 1 95 ? 2.904 40.773 14.151 1.00 22.15 92 GLU A O 1
ATOM 778 N N . LYS A 1 96 ? 2.356 38.952 15.326 1.00 21.02 93 LYS A N 1
ATOM 779 C CA . LYS A 1 96 ? 0.900 39.239 15.354 1.00 22.72 93 LYS A CA 1
ATOM 780 C C . LYS A 1 96 ? 0.519 40.229 16.471 1.00 22.44 93 LYS A C 1
ATOM 781 O O . LYS A 1 96 ? 1.207 40.362 17.491 1.00 21.83 93 LYS A O 1
ATOM 787 N N . ARG A 1 97 ? -0.614 40.912 16.307 1.00 23.28 94 ARG A N 1
ATOM 788 C CA . ARG A 1 97 ? -1.113 41.825 17.365 1.00 24.38 94 ARG A CA 1
ATOM 789 C C . ARG A 1 97 ? -1.147 41.129 18.734 1.00 23.23 94 ARG A C 1
ATOM 790 O O . ARG A 1 97 ? -0.819 41.720 19.743 1.00 22.26 94 ARG A O 1
ATOM 798 N N . GLU A 1 98 ? -1.615 39.891 18.754 1.00 22.86 95 GLU A N 1
ATOM 799 C CA . GLU A 1 98 ? -1.735 39.126 19.972 1.00 23.20 95 GLU A CA 1
ATOM 800 C C . GLU A 1 98 ? -0.399 38.819 20.676 1.00 21.84 95 GLU A C 1
ATOM 801 O O . GLU A 1 98 ? -0.368 38.499 21.865 1.00 22.80 95 GLU A O 1
ATOM 807 N N . GLU A 1 99 ? 0.691 38.918 19.945 1.00 20.28 96 GLU A N 1
ATOM 808 C CA . GLU A 1 99 ? 2.026 38.653 20.498 1.00 19.33 96 GLU A CA 1
ATOM 809 C C . GLU A 1 99 ? 2.799 39.919 20.872 1.00 20.28 96 GLU A C 1
ATOM 810 O O . GLU A 1 99 ? 3.872 39.829 21.488 1.00 19.34 96 GLU A O 1
ATOM 816 N N . LEU A 1 100 ? 2.301 41.058 20.420 1.00 20.64 97 LEU A N 1
ATOM 817 C CA . LEU A 1 100 ? 3.048 42.314 20.442 1.00 22.21 97 LEU A CA 1
ATOM 818 C C . LEU A 1 100 ? 2.731 43.174 21.662 1.00 22.96 97 LEU A C 1
ATOM 819 O O . LEU A 1 100 ? 1.620 43.135 22.240 1.00 27.07 97 LEU A O 1
ATOM 824 N N . THR A 1 101 ? 3.695 43.956 22.094 1.00 20.77 98 THR A N 1
ATOM 825 C CA . THR A 1 101 ? 3.386 44.955 23.079 1.00 20.87 98 THR A CA 1
ATOM 826 C C . THR A 1 101 ? 3.474 46.275 22.327 1.00 20.47 98 THR A C 1
ATOM 827 O O . THR A 1 101 ? 3.973 46.303 21.204 1.00 21.51 98 THR A O 1
ATOM 831 N N . THR A 1 102 ? 3.080 47.374 22.966 1.00 20.55 99 THR A N 1
ATOM 832 C CA . THR A 1 102 ? 3.134 48.679 22.325 1.00 20.83 99 THR A CA 1
ATOM 833 C C . THR A 1 102 ? 4.552 49.129 22.015 1.00 20.99 99 THR A C 1
ATOM 834 O O . THR A 1 102 ? 4.757 49.861 21.043 1.00 21.23 99 THR A O 1
ATOM 838 N N . GLU A 1 103 ? 5.540 48.642 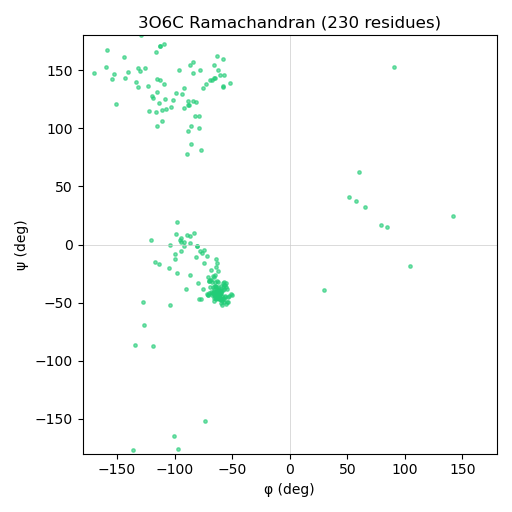22.783 1.00 20.26 100 GLU A N 1
ATOM 839 C CA . GLU A 1 103 ? 6.931 49.061 22.573 1.00 21.98 100 GLU A CA 1
ATOM 840 C C . GLU A 1 103 ? 7.724 48.117 21.666 1.00 20.64 100 GLU A C 1
ATOM 841 O O . GLU A 1 103 ? 8.869 48.396 21.301 1.00 21.20 100 GLU A O 1
ATOM 847 N N . GLY A 1 104 ? 7.106 47.007 21.283 1.00 20.46 101 GLY A N 1
ATOM 848 C CA . GLY A 1 104 ? 7.682 46.065 20.314 1.00 19.88 101 GLY A CA 1
ATOM 849 C C . GLY A 1 104 ? 8.252 44.769 20.865 1.00 19.10 101 GLY A C 1
ATOM 850 O O . GLY A 1 104 ? 8.464 43.836 20.100 1.00 18.83 101 GLY A O 1
ATOM 851 N N . GLY A 1 105 ? 8.537 44.716 22.169 1.00 18.58 102 GLY A N 1
ATOM 852 C CA . GLY A 1 105 ? 8.903 43.465 22.824 1.00 18.96 102 GLY A CA 1
ATOM 853 C C . GLY A 1 105 ? 7.784 42.437 22.801 1.00 19.13 102 GLY A C 1
ATOM 854 O O . GLY A 1 105 ? 6.607 42.774 22.588 1.00 18.37 102 GLY A O 1
ATOM 855 N N . LEU A 1 106 ? 8.142 41.179 23.031 1.00 17.72 103 LEU A N 1
ATOM 856 C CA . LEU A 1 106 ? 7.147 40.105 23.083 1.00 18.69 103 LEU A CA 1
ATOM 857 C C . LEU A 1 106 ? 6.208 40.294 24.268 1.00 19.14 103 LEU A C 1
ATOM 858 O O . LEU A 1 106 ? 6.632 40.685 25.340 1.00 18.35 103 LEU A O 1
ATOM 863 N N . CYS A 1 107 ? 4.932 39.968 24.085 1.00 18.68 104 CYS A N 1
ATOM 864 C CA . CYS A 1 107 ? 3.962 39.975 25.213 1.00 19.89 104 CYS A CA 1
ATOM 865 C C . CYS A 1 107 ? 4.134 38.723 26.044 1.00 19.32 104 CYS A C 1
ATOM 866 O O . CYS A 1 107 ? 3.844 37.604 25.573 1.00 19.55 104 CYS A O 1
ATOM 869 N N . LEU A 1 108 ? 4.640 38.883 27.265 1.00 19.71 105 LEU A N 1
ATOM 870 C CA . LEU A 1 108 ? 5.000 37.730 28.069 1.00 20.37 105 LEU A CA 1
ATOM 871 C C . LEU A 1 108 ? 3.791 37.111 28.750 1.00 21.45 105 LEU A C 1
ATOM 872 O O . LEU A 1 108 ? 3.928 36.081 29.417 1.00 20.55 105 LEU A O 1
ATOM 877 N N . ASN A 1 109 ? 2.617 37.714 28.543 1.00 22.57 106 ASN A N 1
ATOM 878 C CA . ASN A 1 109 ? 1.366 37.105 28.998 1.00 23.59 106 ASN A CA 1
ATOM 879 C C . ASN A 1 109 ? 0.691 36.211 27.951 1.00 23.09 106 ASN A C 1
ATOM 880 O O . ASN A 1 109 ? -0.394 35.702 28.204 1.00 21.69 106 ASN A O 1
ATOM 885 N N . HIS A 1 110 ? 1.290 36.029 26.773 1.00 21.46 107 HIS A N 1
ATOM 886 C CA . HIS A 1 110 ? 0.658 35.287 25.708 1.00 21.69 107 HIS A CA 1
ATOM 887 C C . HIS A 1 110 ? 0.325 33.863 26.172 1.00 23.42 107 HIS A C 1
ATOM 888 O O . HIS A 1 110 ? 1.127 33.219 26.846 1.00 22.92 107 HIS A O 1
ATOM 895 N N . ALA A 1 111 ? -0.888 33.413 25.850 1.00 24.64 108 ALA A N 1
ATOM 896 C CA . ALA A 1 111 ? -1.429 32.125 26.366 1.00 26.07 108 ALA A CA 1
ATOM 897 C C . ALA A 1 111 ? -0.610 30.894 25.918 1.00 26.30 108 ALA A C 1
ATOM 898 O O . ALA A 1 111 ? -0.640 29.860 26.581 1.00 26.98 108 ALA A O 1
ATOM 900 N N . LYS A 1 112 ? 0.132 31.009 24.819 1.00 24.76 109 LYS A N 1
ATOM 901 C CA . LYS A 1 112 ? 0.921 29.894 24.275 1.00 25.45 109 LYS A CA 1
ATOM 902 C C . LYS A 1 112 ? 2.439 29.978 24.540 1.00 23.51 109 LYS A C 1
ATOM 903 O O . LYS A 1 112 ? 3.206 29.036 24.202 1.00 23.91 109 LYS A O 1
ATOM 909 N N . LEU A 1 113 ? 2.869 31.038 25.223 1.00 21.79 110 LEU A N 1
ATOM 910 C CA . LEU A 1 113 ? 4.289 31.263 25.392 1.00 21.38 110 LEU A CA 1
ATOM 911 C C . LEU A 1 113 ? 4.927 30.169 26.254 1.00 22.02 110 LEU A C 1
ATOM 912 O O . LEU A 1 113 ? 5.922 29.572 25.878 1.00 21.21 110 LEU A O 1
ATOM 917 N N . LYS A 1 114 ? 4.327 29.867 27.407 1.00 21.61 111 LYS A N 1
ATOM 918 C CA A LYS A 1 114 ? 4.916 28.901 28.299 0.50 23.23 111 LYS A CA 1
ATOM 919 C CA B LYS A 1 114 ? 4.905 28.890 28.313 0.50 23.36 111 LYS A CA 1
ATOM 920 C C . LYS A 1 114 ? 5.072 27.536 27.629 1.00 23.08 111 LYS A C 1
ATOM 921 O O . LYS A 1 114 ? 6.131 26.917 27.713 1.00 23.62 111 LYS A O 1
ATOM 932 N N . GLN A 1 115 ? 4.038 27.057 26.955 1.00 24.88 112 GLN A N 1
ATOM 933 C CA . GLN A 1 115 ? 4.143 25.741 26.326 1.00 26.21 112 GLN A CA 1
ATOM 934 C C . GLN A 1 115 ? 5.118 25.754 25.148 1.00 24.68 112 GLN A C 1
ATOM 935 O O . GLN A 1 115 ? 5.783 24.734 24.889 1.00 24.48 112 GLN A O 1
ATOM 941 N N . SER A 1 116 ? 5.228 26.899 24.478 1.00 22.92 113 SER A N 1
ATOM 942 C CA . SER A 1 116 ? 6.164 27.061 23.359 1.00 22.04 113 SER A CA 1
ATOM 943 C C . SER A 1 116 ? 7.606 26.927 23.859 1.00 20.75 113 SER A C 1
ATOM 944 O O . SER A 1 116 ? 8.423 26.186 23.281 1.00 20.91 113 SER A O 1
ATOM 947 N N . ILE A 1 117 ? 7.890 27.595 24.964 1.00 20.59 114 ILE A N 1
ATOM 948 C CA . ILE A 1 117 ? 9.222 27.508 25.601 1.00 20.27 114 ILE A CA 1
ATOM 949 C C . ILE A 1 117 ? 9.489 26.076 25.995 1.00 22.14 114 ILE A C 1
ATOM 950 O O . ILE A 1 117 ? 10.572 25.536 25.741 1.00 21.54 114 ILE A O 1
ATOM 955 N N . GLU A 1 118 ? 8.508 25.438 26.638 1.00 23.21 115 GLU A N 1
ATOM 956 C CA A GLU A 1 118 ? 8.612 24.038 27.039 0.50 24.29 115 GLU A CA 1
ATOM 957 C CA B GLU A 1 118 ? 8.691 24.048 27.062 0.50 25.01 115 GLU A CA 1
ATOM 958 C C . GLU A 1 118 ? 9.000 23.079 25.900 1.00 23.72 115 GLU A C 1
ATOM 959 O O . GLU A 1 118 ? 9.917 22.247 26.035 1.00 24.31 115 GLU A O 1
ATOM 970 N N . LYS A 1 119 ? 8.276 23.167 24.791 1.00 23.90 116 LYS A N 1
ATOM 971 C CA . LYS A 1 119 ? 8.504 22.288 23.642 1.00 25.08 116 LYS A CA 1
ATOM 972 C C . LYS A 1 119 ? 9.917 22.490 23.100 1.00 23.05 116 LYS A C 1
ATOM 973 O O . LYS A 1 119 ? 10.637 21.553 22.837 1.00 21.17 116 LYS A O 1
ATOM 979 N N . LEU A 1 120 ? 10.320 23.747 22.939 1.00 21.29 117 LEU A N 1
ATOM 980 C CA . LEU A 1 120 ? 11.680 24.031 22.441 1.00 21.12 117 LEU A CA 1
ATOM 981 C C . LEU A 1 120 ? 12.784 23.498 23.369 1.00 21.11 117 LEU A C 1
ATOM 982 O O . LEU A 1 120 ? 13.792 22.861 22.926 1.00 21.06 117 LEU A O 1
ATOM 987 N N . GLN A 1 121 ? 12.640 23.761 24.661 1.00 22.20 118 GLN A N 1
ATOM 988 C CA . GLN A 1 121 ? 13.651 23.292 25.640 1.00 22.63 118 GLN A CA 1
ATOM 989 C C . GLN A 1 121 ? 13.694 21.775 25.727 1.00 24.03 118 GLN A C 1
ATOM 990 O O . GLN A 1 121 ? 14.797 21.202 25.921 1.00 23.21 118 GLN A O 1
ATOM 996 N N . ASN A 1 122 ? 12.524 21.144 25.595 1.00 24.26 119 ASN A N 1
ATOM 997 C CA A ASN A 1 122 ? 12.429 19.684 25.549 0.60 26.16 119 ASN A CA 1
ATOM 998 C CA B ASN A 1 122 ? 12.441 19.676 25.559 0.40 25.65 119 ASN A CA 1
ATOM 999 C C . ASN A 1 122 ? 13.180 19.104 24.354 1.00 26.59 119 ASN A C 1
ATOM 1000 O O . ASN A 1 122 ? 13.703 17.954 24.404 1.00 26.50 119 ASN A O 1
ATOM 1009 N N . ALA A 1 123 ? 13.261 19.890 23.275 1.00 25.15 120 ALA A N 1
ATOM 1010 C CA . ALA A 1 123 ? 13.992 19.507 22.071 1.00 24.92 120 ALA A CA 1
ATOM 1011 C C . ALA A 1 123 ? 15.458 19.930 22.128 1.00 23.99 120 ALA A C 1
ATOM 1012 O O . ALA A 1 123 ? 16.137 19.801 21.144 1.00 24.43 120 ALA A O 1
ATOM 1014 N N . ASN A 1 124 ? 15.909 20.410 23.286 1.00 24.70 121 ASN A N 1
ATOM 1015 C CA . ASN A 1 124 ? 17.266 20.843 23.529 1.00 24.69 121 ASN A CA 1
ATOM 1016 C C . ASN A 1 124 ? 17.647 22.057 22.711 1.00 24.26 121 ASN A C 1
ATOM 1017 O O . ASN A 1 124 ? 18.798 22.211 22.353 1.00 23.68 121 ASN A O 1
ATOM 1022 N N . ILE A 1 125 ? 16.670 22.923 22.438 1.00 22.30 122 ILE A N 1
ATOM 1023 C CA . ILE A 1 125 ? 16.933 24.183 21.753 1.00 21.10 122 ILE A CA 1
ATOM 1024 C C . ILE A 1 125 ? 17.009 25.298 22.823 1.00 21.26 122 ILE A C 1
ATOM 1025 O O . ILE A 1 125 ? 16.124 25.364 23.681 1.00 20.63 122 ILE A O 1
ATOM 1030 N N . GLU A 1 126 ? 18.056 26.140 22.795 1.00 20.11 123 GLU A N 1
ATOM 1031 C CA . GLU A 1 126 ? 18.178 27.237 23.722 1.00 20.65 123 GLU A CA 1
ATOM 1032 C C . GLU A 1 126 ? 17.095 28.254 23.378 1.00 19.49 123 GLU A C 1
ATOM 1033 O O . GLU A 1 126 ? 16.799 28.470 22.208 1.00 19.97 123 GLU A O 1
ATOM 1039 N N . VAL A 1 127 ? 16.490 28.861 24.389 1.00 19.17 124 VAL A N 1
ATOM 1040 C CA . VAL A 1 127 ? 15.405 29.818 24.172 1.00 18.66 124 VAL A CA 1
ATOM 1041 C C . VAL A 1 127 ? 15.781 31.194 24.715 1.00 17.71 124 VAL A C 1
ATOM 1042 O O . VAL A 1 127 ? 16.154 31.327 25.867 1.00 19.55 124 VAL A O 1
ATOM 1046 N N . SER A 1 128 ? 15.672 32.204 23.861 1.00 16.51 125 SER A N 1
ATOM 1047 C CA . SER A 1 128 ? 15.798 33.592 24.227 1.00 16.16 125 SER A CA 1
ATOM 1048 C C . SER A 1 128 ? 14.445 34.295 24.004 1.00 15.85 125 SER A C 1
ATOM 1049 O O . SER A 1 128 ? 13.735 34.001 23.045 1.00 15.74 125 SER A O 1
ATOM 1052 N N . LEU A 1 129 ? 14.087 35.212 24.896 1.00 15.50 126 LEU A N 1
ATOM 1053 C CA . LEU A 1 129 ? 12.862 36.015 24.741 1.00 15.73 126 LEU A CA 1
ATOM 1054 C C . LEU A 1 129 ? 13.284 37.439 24.399 1.00 15.32 126 LEU A C 1
ATOM 1055 O O . LEU A 1 129 ? 14.111 38.061 25.104 1.00 16.00 126 LEU A O 1
ATOM 1060 N N . PHE A 1 130 ? 12.760 37.948 23.29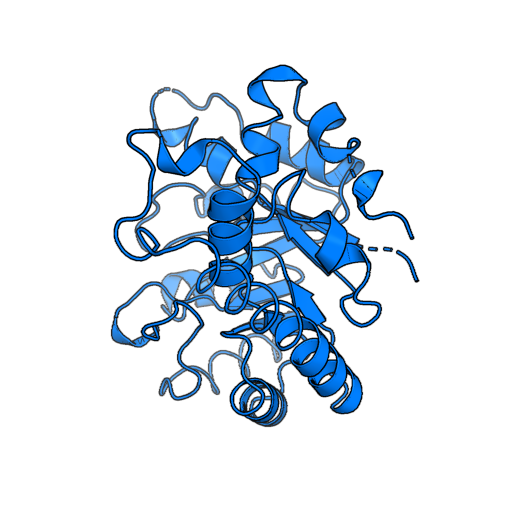9 1.00 15.26 127 PHE A N 1
ATOM 1061 C CA . PHE A 1 130 ? 12.960 39.347 22.898 1.00 14.56 127 PHE A CA 1
ATOM 1062 C C . PHE A 1 130 ? 11.974 40.244 23.628 1.00 15.58 127 PHE A C 1
ATOM 1063 O O . PHE A 1 130 ? 10.761 40.173 23.395 1.00 15.69 127 PHE A O 1
ATOM 1071 N N . ILE A 1 131 ? 12.504 41.059 24.538 1.00 15.96 128 ILE A N 1
ATOM 1072 C CA . ILE A 1 131 ? 11.689 41.771 25.485 1.00 15.63 128 ILE A CA 1
ATOM 1073 C C . ILE A 1 131 ? 12.014 43.248 25.544 1.00 15.81 128 ILE A C 1
ATOM 1074 O O . ILE A 1 131 ? 13.156 43.700 25.368 1.00 15.24 128 ILE A O 1
ATOM 1079 N N . ASN A 1 132 ? 10.982 44.026 25.848 1.00 16.87 129 ASN A N 1
ATOM 1080 C CA . ASN A 1 132 ? 11.199 45.396 26.246 1.00 17.72 129 ASN A CA 1
ATOM 1081 C C . ASN A 1 132 ? 12.134 45.434 27.459 1.00 17.93 129 ASN A C 1
ATOM 1082 O O . ASN A 1 132 ? 12.054 44.553 28.331 1.00 18.96 129 ASN A O 1
ATOM 1087 N N . PRO A 1 133 ? 12.975 46.465 27.557 1.00 18.88 130 PRO A N 1
ATOM 1088 C CA . PRO A 1 133 ? 13.839 46.600 28.720 1.00 19.79 130 PRO A CA 1
ATOM 1089 C C . PRO A 1 133 ? 13.055 47.123 29.935 1.00 21.97 130 PRO A C 1
ATOM 1090 O O . PRO A 1 133 ? 13.044 48.338 30.233 1.00 22.04 130 PRO A O 1
ATOM 1094 N N . SER A 1 134 ? 12.370 46.209 30.605 1.00 22.65 131 SER A N 1
ATOM 1095 C CA . SER A 1 134 ? 11.709 46.541 31.848 1.00 24.60 131 SER A CA 1
ATOM 1096 C C . SER A 1 134 ? 12.000 45.474 32.874 1.00 24.82 131 SER A C 1
ATOM 1097 O O . SER A 1 134 ? 12.004 44.282 32.596 1.00 24.52 131 SER A O 1
ATOM 1100 N N . LEU A 1 135 ? 12.229 45.924 34.082 1.00 26.10 132 LEU A N 1
ATOM 1101 C CA . LEU A 1 135 ? 12.536 45.014 35.166 1.00 26.10 132 LEU A CA 1
ATOM 1102 C C . LEU A 1 135 ? 11.401 43.982 35.326 1.00 24.75 132 LEU A C 1
ATOM 1103 O O . LEU A 1 135 ? 11.676 42.809 35.564 1.00 24.89 132 LEU A O 1
ATOM 1108 N N . GLU A 1 136 ? 10.137 44.393 35.156 1.00 24.05 133 GLU A N 1
ATOM 1109 C CA A GLU A 1 136 ? 9.030 43.460 35.312 0.50 23.86 133 GLU A CA 1
ATOM 1110 C CA B GLU A 1 136 ? 9.002 43.476 35.287 0.50 24.02 133 GLU A CA 1
ATOM 1111 C C . GLU A 1 136 ? 9.112 42.359 34.262 1.00 22.92 133 GLU A C 1
ATOM 1112 O O . GLU A 1 136 ? 8.876 41.180 34.561 1.00 21.88 133 GLU A O 1
ATOM 1123 N N . ASP A 1 137 ? 9.458 42.717 33.015 1.00 21.75 134 ASP A N 1
ATOM 1124 C CA . ASP A 1 137 ? 9.568 41.668 31.979 1.00 21.51 134 ASP A CA 1
ATOM 1125 C C . ASP A 1 137 ? 10.766 40.752 32.183 1.00 19.47 134 ASP A C 1
ATOM 1126 O O . ASP A 1 137 ? 10.732 39.561 31.819 1.00 19.05 134 ASP A O 1
ATOM 1131 N N . ILE A 1 138 ? 11.815 41.286 32.742 1.00 19.46 135 ILE A N 1
ATOM 1132 C CA . ILE A 1 138 ? 12.958 40.443 33.065 1.00 19.91 135 ILE A CA 1
ATOM 1133 C C . ILE A 1 138 ? 12.560 39.406 34.124 1.00 19.58 135 ILE A C 1
ATOM 1134 O O . ILE A 1 138 ? 12.901 38.242 34.012 1.00 18.57 135 ILE A O 1
ATOM 1139 N N . GLU A 1 139 ? 11.817 39.819 35.147 1.00 19.78 136 GLU A N 1
ATOM 1140 C CA . GLU A 1 139 ? 11.392 38.862 36.135 1.00 20.67 136 GLU A CA 1
ATOM 1141 C C . GLU A 1 139 ? 10.451 37.824 35.538 1.00 20.08 136 GLU A C 1
ATOM 1142 O O . GLU A 1 139 ? 10.544 36.632 35.859 1.00 20.08 136 GLU A O 1
ATOM 1148 N N . LYS A 1 140 ? 9.544 38.257 34.676 1.00 21.12 137 LYS A N 1
ATOM 1149 C CA . LYS A 1 140 ? 8.606 37.340 34.040 1.00 21.74 137 LYS A CA 1
ATOM 1150 C C . LYS A 1 140 ? 9.348 36.308 33.177 1.00 20.82 137 LYS A C 1
ATOM 1151 O O . LYS A 1 140 ? 9.001 35.125 33.148 1.00 19.42 137 LYS A O 1
ATOM 1157 N N . SER A 1 141 ? 10.405 36.763 32.485 1.00 19.72 138 SER A N 1
ATOM 1158 C CA . SER A 1 141 ? 11.218 35.878 31.676 1.00 18.84 138 SER A CA 1
ATOM 1159 C C . SER A 1 141 ? 11.904 34.797 32.536 1.00 20.36 138 SER A C 1
ATOM 1160 O O . SER A 1 141 ? 11.990 33.612 32.137 1.00 20.48 138 SER A O 1
ATOM 1163 N N . LYS A 1 142 ? 12.435 35.213 33.693 1.00 19.97 139 LYS A N 1
ATOM 1164 C CA . LYS A 1 142 ? 13.000 34.228 34.639 1.00 20.51 139 LYS A CA 1
ATOM 1165 C C . LYS A 1 142 ? 11.944 33.180 35.040 1.00 20.67 139 LYS A C 1
ATOM 1166 O O . LYS A 1 142 ? 12.215 31.960 34.993 1.00 21.65 139 LYS A O 1
ATOM 1172 N N . ILE A 1 143 ? 10.745 33.643 35.393 1.00 20.98 140 ILE A N 1
ATOM 1173 C CA . ILE A 1 143 ? 9.639 32.753 35.769 1.00 21.84 140 ILE A CA 1
ATOM 1174 C C . ILE A 1 143 ? 9.287 31.760 34.640 1.00 22.13 140 ILE A C 1
ATOM 1175 O O . ILE A 1 143 ? 9.035 30.579 34.920 1.00 21.89 140 ILE A O 1
ATOM 1180 N N . LEU A 1 144 ? 9.329 32.233 33.384 1.00 21.99 141 LEU A N 1
ATOM 1181 C CA . LEU A 1 144 ? 9.042 31.416 32.192 1.00 22.50 141 LEU A CA 1
ATOM 1182 C C . LEU A 1 144 ? 10.177 30.439 31.833 1.00 23.62 141 LEU A C 1
ATOM 1183 O O . LEU A 1 144 ? 10.061 29.653 30.875 1.00 23.53 141 LEU A O 1
ATOM 1188 N N . LYS A 1 145 ? 11.288 30.518 32.568 1.00 23.71 142 LYS A N 1
ATOM 1189 C CA . LYS A 1 145 ? 12.380 29.550 32.465 1.00 23.87 142 LYS A CA 1
ATOM 1190 C C . LYS A 1 145 ? 13.279 29.792 31.272 1.00 24.21 142 LYS A C 1
ATOM 1191 O O . LYS A 1 145 ? 14.080 28.939 30.900 1.00 24.01 142 LYS A O 1
ATOM 1197 N N . ALA A 1 146 ? 13.204 30.984 30.684 1.00 23.39 143 ALA A N 1
ATOM 1198 C CA . ALA A 1 146 ? 14.118 31.339 29.626 1.00 23.14 143 ALA A CA 1
ATOM 1199 C C . ALA A 1 146 ? 15.569 31.357 30.173 1.00 23.29 143 ALA A C 1
ATOM 1200 O O . ALA A 1 146 ? 15.804 31.759 31.281 1.00 25.21 143 ALA A O 1
ATOM 1202 N N A GLN A 1 147 ? 16.473 30.872 29.341 0.60 23.79 144 GLN A N 1
ATOM 1203 N N B GLN A 1 147 ? 16.529 30.894 29.404 0.40 23.60 144 GLN A N 1
ATOM 1204 C CA A GLN A 1 147 ? 17.925 30.910 29.565 0.60 24.21 144 GLN A CA 1
ATOM 1205 C CA B GLN A 1 147 ? 17.925 31.010 29.840 0.40 23.81 144 GLN A CA 1
ATOM 1206 C C A GLN A 1 147 ? 18.477 32.288 29.252 0.60 21.59 144 GLN A C 1
ATOM 1207 C C B GLN A 1 147 ? 18.583 32.257 29.195 0.40 21.67 144 GLN A C 1
ATOM 1208 O O A GLN A 1 147 ? 19.377 32.815 29.934 0.60 21.03 144 GLN A O 1
ATOM 1209 O O B GLN A 1 147 ? 19.664 32.692 29.629 0.40 21.31 144 GLN A O 1
ATOM 1220 N N . PHE A 1 148 ? 17.937 32.837 28.178 1.00 20.39 145 PHE A N 1
ATOM 1221 C CA A PHE A 1 148 ? 18.402 34.074 27.549 0.60 19.76 145 PHE A CA 1
ATOM 1222 C CA B PHE A 1 148 ? 18.409 34.043 27.561 0.40 19.15 145 PHE A CA 1
ATOM 1223 C C . PHE A 1 148 ? 17.297 35.095 27.438 1.00 18.52 145 PHE A C 1
ATOM 1224 O O . PHE A 1 148 ? 16.164 34.748 27.198 1.00 17.09 145 PHE A O 1
ATOM 1239 N N . ILE A 1 149 ? 17.659 36.365 27.563 1.00 17.82 146 ILE A N 1
ATOM 1240 C CA . ILE A 1 149 ? 16.754 37.453 27.142 1.00 18.66 146 ILE A CA 1
ATOM 1241 C C . ILE A 1 149 ? 17.524 38.336 26.159 1.00 17.74 146 ILE A C 1
ATOM 1242 O O . ILE A 1 149 ? 18.767 38.416 26.205 1.00 18.07 146 ILE A O 1
ATOM 1247 N N . GLU A 1 150 ? 16.796 38.966 25.279 1.00 15.77 147 GLU A N 1
ATOM 1248 C CA . GLU A 1 150 ? 17.370 39.941 24.392 1.00 15.62 147 GLU A CA 1
ATOM 1249 C C . GLU A 1 150 ? 16.622 41.246 24.605 1.00 15.73 147 GLU A C 1
ATOM 1250 O O . GLU A 1 150 ? 15.427 41.325 24.323 1.00 16.18 147 GLU A O 1
ATOM 1256 N N . LEU A 1 151 ? 17.335 42.251 25.114 1.00 15.70 148 LEU A N 1
ATOM 1257 C CA . LEU A 1 151 ? 16.741 43.562 25.370 1.00 16.61 148 LEU A CA 1
ATOM 1258 C C . LEU A 1 151 ? 16.526 44.350 24.063 1.00 16.25 148 LEU A C 1
ATOM 1259 O O . LEU A 1 151 ? 17.438 44.450 23.214 1.00 17.14 148 LEU A O 1
ATOM 1264 N N . HIS A 1 152 ? 15.352 44.946 23.938 1.00 16.14 149 HIS A N 1
ATOM 1265 C CA . HIS A 1 152 ? 14.945 45.681 22.744 1.00 16.76 149 HIS A CA 1
ATOM 1266 C C . HIS A 1 152 ? 15.621 47.069 22.814 1.00 16.42 149 HIS A C 1
ATOM 1267 O O . HIS A 1 152 ? 15.159 47.948 23.535 1.00 16.32 149 HIS A O 1
ATOM 1274 N N . THR A 1 153 ? 16.712 47.243 22.085 1.00 15.33 150 THR A N 1
ATOM 1275 C CA . THR A 1 153 ? 17.412 48.508 22.019 1.00 15.25 150 THR A CA 1
ATOM 1276 C C . THR A 1 153 ? 16.872 49.531 21.036 1.00 15.41 150 THR A C 1
ATOM 1277 O O . THR A 1 153 ? 17.533 50.532 20.788 1.00 16.44 150 THR A O 1
ATOM 1281 N N . GLY A 1 154 ? 15.697 49.307 20.445 1.00 14.98 151 GLY A N 1
ATOM 1282 C CA . GLY A 1 154 ? 15.210 50.164 19.392 1.00 16.47 151 GLY A CA 1
ATOM 1283 C C . GLY A 1 154 ? 14.980 51.599 19.782 1.00 15.71 151 GLY A C 1
ATOM 1284 O O . GLY A 1 154 ? 15.286 52.503 18.996 1.00 16.81 151 GLY A O 1
ATOM 1285 N N . HIS A 1 155 ? 14.388 51.811 20.957 1.00 17.01 152 HIS A N 1
ATOM 1286 C CA . HIS A 1 155 ? 14.070 53.140 21.399 1.00 17.77 152 HIS A CA 1
ATOM 1287 C C . HIS A 1 155 ? 15.364 53.903 21.739 1.00 17.87 152 HIS A C 1
ATOM 1288 O O . HIS A 1 155 ? 15.537 55.054 21.349 1.00 17.67 152 HIS A O 1
ATOM 1295 N N . TYR A 1 156 ? 16.292 53.230 22.401 1.00 16.72 153 TYR A N 1
ATOM 1296 C CA . TYR A 1 156 ? 17.651 53.760 22.645 1.00 16.77 153 TYR A CA 1
ATOM 1297 C C . TYR A 1 156 ? 18.287 54.193 21.319 1.00 16.02 153 TYR A C 1
ATOM 1298 O O . TYR A 1 156 ? 18.826 55.315 21.188 1.00 16.45 153 TYR A O 1
ATOM 1307 N N . ALA A 1 157 ? 18.214 53.296 20.335 1.00 15.34 154 ALA A N 1
ATOM 1308 C CA . ALA A 1 157 ? 18.843 53.541 18.998 1.00 15.02 154 ALA A CA 1
ATOM 1309 C C . ALA A 1 157 ? 18.253 54.744 18.315 1.00 14.97 154 ALA A C 1
ATOM 1310 O O . ALA A 1 157 ? 18.965 55.561 17.796 1.00 15.38 154 ALA A O 1
ATOM 1312 N N . ASN A 1 158 ? 16.921 54.869 18.348 1.00 14.50 155 ASN A N 1
ATOM 1313 C CA . ASN A 1 158 ? 16.274 56.012 17.723 1.00 15.48 155 ASN A CA 1
ATOM 1314 C C . ASN A 1 158 ? 16.635 57.320 18.402 1.00 15.23 155 ASN A C 1
ATOM 1315 O O . ASN A 1 158 ? 16.811 58.349 17.753 1.00 15.47 155 ASN A O 1
ATOM 1320 N N . LEU A 1 159 ? 16.802 57.284 19.722 1.00 15.69 156 LEU A N 1
ATOM 1321 C CA . LEU A 1 159 ? 17.109 58.470 20.454 1.00 17.27 156 LEU A CA 1
ATOM 1322 C C . LEU A 1 159 ? 18.540 58.867 20.121 1.00 17.07 156 LEU A C 1
ATOM 1323 O O . LEU A 1 159 ? 18.823 60.034 19.895 1.00 17.50 156 LEU A O 1
ATOM 1328 N N . HIS A 1 160 ? 19.439 57.887 20.091 1.00 15.86 157 HIS A N 1
ATOM 1329 C CA . HIS A 1 160 ? 20.809 58.165 19.717 1.00 16.17 157 HIS A CA 1
ATOM 1330 C C . HIS A 1 160 ? 20.903 58.772 18.309 1.00 16.26 157 HIS A C 1
ATOM 1331 O O . HIS A 1 160 ? 21.577 59.798 18.095 1.00 18.20 157 HIS A O 1
ATOM 1338 N N . ASN A 1 161 ? 20.195 58.161 17.371 1.00 16.14 158 ASN A N 1
ATOM 1339 C CA . ASN A 1 161 ? 20.159 58.675 15.980 1.00 17.02 158 ASN A CA 1
ATOM 1340 C C . ASN A 1 161 ? 19.681 60.120 15.972 1.00 16.60 158 ASN A C 1
ATOM 1341 O O . ASN A 1 161 ? 20.254 61.016 15.283 1.00 16.95 158 ASN A O 1
ATOM 1346 N N . ALA A 1 162 ? 18.625 60.398 16.721 1.00 17.46 159 ALA A N 1
ATOM 1347 C CA . ALA A 1 162 ? 18.085 61.739 16.728 1.00 17.67 159 ALA A CA 1
ATOM 1348 C C . ALA A 1 162 ? 19.049 62.790 17.272 1.00 19.45 159 ALA A C 1
ATOM 1349 O O . ALA A 1 162 ? 19.112 63.923 16.754 1.00 20.24 159 ALA A O 1
ATOM 1351 N N . LEU A 1 163 ? 19.774 62.434 18.327 1.00 19.19 160 LEU A N 1
ATOM 1352 C CA . LEU A 1 163 ? 20.710 63.327 18.990 1.00 19.10 160 LEU A CA 1
ATOM 1353 C C . LEU A 1 163 ? 22.056 63.478 18.315 1.00 19.85 160 LEU A C 1
ATOM 1354 O O . LEU A 1 163 ? 22.671 64.554 18.420 1.00 21.51 160 LEU A O 1
ATOM 1359 N N . PHE A 1 164 ? 22.553 62.437 17.670 1.00 18.04 161 PHE A N 1
ATOM 1360 C CA . PHE A 1 164 ? 23.955 62.450 17.236 1.00 18.72 161 PHE A CA 1
ATOM 1361 C C . PHE A 1 164 ? 24.182 62.306 15.739 1.00 19.05 161 PHE A C 1
ATOM 1362 O O . PHE A 1 164 ? 25.330 62.186 15.291 1.00 18.97 161 PHE A O 1
ATOM 1370 N N . SER A 1 165 ? 23.090 62.263 14.972 1.00 18.70 162 SER A N 1
ATOM 1371 C CA . SER A 1 165 ? 23.139 62.212 13.520 1.00 18.06 162 SER A CA 1
ATOM 1372 C C . SER A 1 165 ? 22.241 63.286 12.890 1.00 17.12 162 SER A C 1
ATOM 1373 O O . SER A 1 165 ? 21.593 64.051 13.596 1.00 17.63 162 SER A O 1
ATOM 1376 N N . ASN A 1 166 ? 22.212 63.328 11.562 1.00 16.61 163 ASN A N 1
ATOM 1377 C CA . ASN A 1 166 ? 21.407 64.285 10.830 1.00 18.17 163 ASN A CA 1
ATOM 1378 C C . ASN A 1 166 ? 19.952 63.800 10.585 1.00 17.11 163 ASN A C 1
ATOM 1379 O O . ASN A 1 166 ? 19.221 64.447 9.848 1.00 19.05 163 ASN A O 1
ATOM 1384 N N . ILE A 1 167 ? 19.560 62.676 11.174 1.00 18.00 164 ILE A N 1
ATOM 1385 C CA . ILE A 1 167 ? 18.319 62.027 10.763 1.00 18.45 164 ILE A CA 1
ATOM 1386 C C . ILE A 1 167 ? 17.106 62.960 10.862 1.00 20.21 164 ILE A C 1
ATOM 1387 O O . ILE A 1 167 ? 16.198 62.900 10.012 1.00 20.13 164 ILE A O 1
ATOM 1392 N N . SER A 1 168 ? 17.096 63.838 11.860 1.00 21.07 165 SER A N 1
ATOM 1393 C CA . SER A 1 168 ? 15.977 64.744 12.025 1.00 22.62 165 SER A CA 1
ATOM 1394 C C . SER A 1 168 ? 15.801 65.698 10.889 1.00 22.67 165 SER A C 1
ATOM 1395 O O . SER A 1 168 ? 14.751 66.343 10.801 1.00 22.63 165 SER A O 1
ATOM 1398 N N . HIS A 1 169 ? 16.810 65.866 10.030 1.00 21.27 166 HIS A N 1
ATOM 1399 C CA . HIS A 1 169 ? 16.730 66.756 8.890 1.00 22.06 166 HIS A CA 1
ATOM 1400 C C . HIS A 1 169 ? 16.312 66.040 7.613 1.00 21.77 166 HIS A C 1
ATOM 1401 O O . HIS A 1 169 ? 16.309 66.629 6.532 1.00 22.72 166 HIS A O 1
ATOM 1408 N N . THR A 1 170 ? 16.037 64.758 7.720 1.00 20.10 167 THR A N 1
ATOM 1409 C CA . THR A 1 170 ? 15.807 63.936 6.558 1.00 19.19 167 THR A CA 1
ATOM 1410 C C . THR A 1 170 ? 14.339 63.493 6.562 1.00 20.47 167 THR A C 1
ATOM 1411 O O . THR A 1 170 ? 13.613 63.684 7.566 1.00 18.46 167 THR A O 1
ATOM 1415 N N . ALA A 1 171 ? 13.929 62.881 5.458 1.00 21.16 168 ALA A N 1
ATOM 1416 C CA . ALA A 1 171 ? 12.582 62.249 5.349 1.00 20.99 168 ALA A CA 1
ATOM 1417 C C . ALA A 1 171 ? 12.360 61.084 6.283 1.00 20.43 168 ALA A C 1
ATOM 1418 O O . ALA A 1 171 ? 11.229 60.679 6.505 1.00 20.47 168 ALA A O 1
ATOM 1420 N N . PHE A 1 172 ? 13.427 60.577 6.907 1.00 18.30 169 PHE A N 1
ATOM 1421 C CA . PHE A 1 172 ? 13.360 59.505 7.843 1.00 17.80 169 PHE A CA 1
ATOM 1422 C C . PHE A 1 172 ? 13.201 59.908 9.330 1.00 18.70 169 PHE A C 1
ATOM 1423 O O . PHE A 1 172 ? 13.126 59.007 10.189 1.00 17.98 169 PHE A O 1
ATOM 1431 N N . ALA A 1 173 ? 13.171 61.222 9.609 1.00 18.44 170 ALA A N 1
ATOM 1432 C CA . ALA A 1 173 ? 12.928 61.757 10.973 1.00 19.33 170 ALA A CA 1
ATOM 1433 C C . ALA A 1 173 ? 11.665 61.141 11.562 1.00 21.04 170 ALA A C 1
ATOM 1434 O O . ALA A 1 173 ? 10.619 61.012 10.864 1.00 20.71 170 ALA A O 1
ATOM 1436 N N . LEU A 1 174 ? 11.730 60.810 12.836 1.00 21.79 171 LEU A N 1
ATOM 1437 C CA . LEU A 1 174 ? 10.587 60.226 13.530 1.00 23.89 171 LEU A CA 1
ATOM 1438 C C . LEU A 1 174 ? 9.780 61.340 14.164 1.00 26.50 171 LEU A C 1
ATOM 1439 O O . LEU A 1 174 ? 10.299 62.100 14.991 1.00 25.06 171 LEU A O 1
ATOM 1444 N N . LYS A 1 175 ? 8.536 61.493 13.734 1.00 29.38 172 LYS A N 1
ATOM 1445 C CA A LYS A 1 175 ? 7.674 62.560 14.253 0.60 31.25 172 LYS A CA 1
ATOM 1446 C CA B LYS A 1 175 ? 7.677 62.562 14.261 0.40 30.70 172 LYS A CA 1
ATOM 1447 C C . LYS A 1 175 ? 7.591 62.555 15.785 1.00 31.46 172 LYS A C 1
ATOM 1448 O O . LYS A 1 175 ? 7.567 63.622 16.409 1.00 31.80 172 LYS A O 1
ATOM 1459 N N . GLU A 1 176 ? 7.556 61.365 16.382 1.00 31.92 173 GLU A N 1
ATOM 1460 C CA A GLU A 1 176 ? 7.535 61.193 17.837 0.70 33.33 173 GLU A CA 1
ATOM 1461 C CA B GLU A 1 176 ? 7.483 61.285 17.831 0.30 32.40 173 GLU A CA 1
ATOM 1462 C C . GLU A 1 176 ? 8.740 61.873 18.514 1.00 33.00 173 GLU A C 1
ATOM 1463 O O . GLU A 1 176 ? 8.662 62.327 19.647 1.00 33.09 173 GLU A O 1
ATOM 1474 N N . LEU A 1 177 ? 9.876 61.909 17.828 1.00 30.99 174 LEU A N 1
ATOM 1475 C CA . LEU A 1 177 ? 11.055 62.505 18.414 1.00 30.49 174 LEU A CA 1
ATOM 1476 C C . LEU A 1 177 ? 11.261 63.946 17.947 1.00 31.96 174 LEU A C 1
ATOM 1477 O O . LEU A 1 177 ? 12.353 64.492 18.094 1.00 32.26 174 LEU A O 1
ATOM 1482 N N . ASP A 1 178 ? 10.224 64.606 17.432 1.00 33.71 175 ASP A N 1
ATOM 1483 C CA . ASP A 1 178 ? 10.395 66.031 17.115 1.00 36.10 175 ASP A CA 1
ATOM 1484 C C . ASP A 1 178 ? 10.107 66.821 18.385 1.00 36.95 175 ASP A C 1
ATOM 1485 O O . ASP A 1 178 ? 8.975 67.219 18.642 1.00 36.63 175 ASP A O 1
ATOM 1490 N N . GLN A 1 179 ? 11.140 66.983 19.196 1.00 37.42 176 GLN A N 1
ATOM 1491 C CA . GLN A 1 179 ? 11.024 67.523 20.537 1.00 38.14 176 GLN A CA 1
ATOM 1492 C C . GLN A 1 179 ? 12.246 68.346 20.775 1.00 38.73 176 GLN A C 1
ATOM 1493 O O . GLN A 1 179 ? 13.266 68.159 20.099 1.00 38.38 176 GLN A O 1
ATOM 1499 N N . ASP A 1 180 ? 12.195 69.228 21.759 1.00 39.08 177 ASP A N 1
ATOM 1500 C CA . ASP A 1 180 ? 13.380 69.998 22.042 1.00 39.65 177 ASP A CA 1
ATOM 1501 C C . ASP A 1 180 ? 14.537 69.070 22.489 1.00 38.25 177 ASP A C 1
ATOM 1502 O O . ASP A 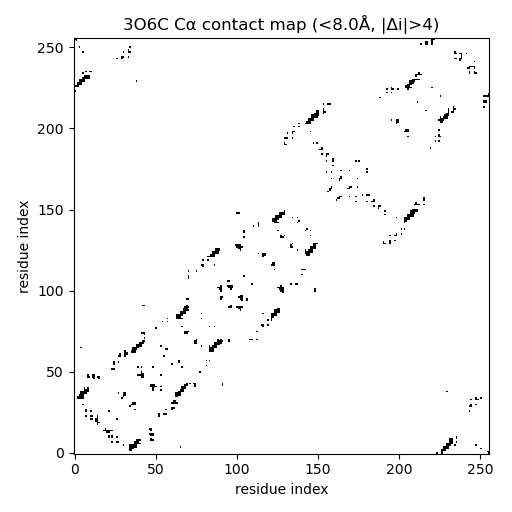1 180 ? 14.337 67.962 23.050 1.00 36.54 177 ASP A O 1
ATOM 1507 N N . LYS A 1 181 ? 15.746 69.510 22.190 1.00 36.66 178 LYS A N 1
ATOM 1508 C CA . LYS A 1 181 ? 16.916 68.710 22.426 1.00 35.51 178 LYS A CA 1
ATOM 1509 C C . LYS A 1 181 ? 17.148 68.388 23.911 1.00 35.35 178 LYS A C 1
ATOM 1510 O O . LYS A 1 181 ? 17.583 67.295 24.240 1.00 33.54 178 LYS A O 1
ATOM 1516 N N . LYS A 1 182 ? 16.842 69.332 24.794 1.00 35.22 179 LYS A N 1
ATOM 1517 C CA . LYS A 1 182 ? 17.035 69.110 26.211 1.00 35.48 179 LYS A CA 1
ATOM 1518 C C . LYS A 1 182 ? 16.220 67.905 26.673 1.00 33.60 179 LYS A C 1
ATOM 1519 O O . LYS A 1 182 ? 16.749 67.033 27.364 1.00 32.30 179 LYS A O 1
ATOM 1525 N N . THR A 1 183 ? 14.941 67.856 26.304 1.00 32.85 180 THR A N 1
ATOM 1526 C CA A THR A 1 183 ? 14.063 66.726 26.613 0.60 32.81 180 THR A CA 1
ATOM 1527 C CA B THR A 1 183 ? 14.130 66.701 26.701 0.40 32.57 180 THR A CA 1
ATOM 1528 C C . THR A 1 183 ? 14.606 65.406 26.035 1.00 31.45 180 THR A C 1
ATOM 1529 O O . THR A 1 183 ? 14.597 64.376 26.682 1.00 29.96 180 THR A O 1
ATOM 1536 N N . LEU A 1 184 ? 15.033 65.453 24.766 1.00 30.36 181 LEU A N 1
ATOM 1537 C CA . LEU A 1 184 ? 15.602 64.259 24.121 1.00 29.27 181 LEU A CA 1
ATOM 1538 C C . LEU A 1 184 ? 16.846 63.764 24.825 1.00 27.47 181 LEU A C 1
ATOM 1539 O O . LEU A 1 184 ? 17.027 62.562 24.959 1.00 24.00 181 LEU A O 1
ATOM 1544 N N . GLN A 1 185 ? 17.733 64.679 25.229 1.00 27.31 182 GLN A N 1
ATOM 1545 C CA A GLN A 1 185 ? 18.953 64.315 25.940 0.70 28.00 182 GLN A CA 1
ATOM 1546 C CA B GLN A 1 185 ? 18.966 64.253 25.905 0.30 27.59 182 GLN A CA 1
ATOM 1547 C C . GLN A 1 185 ? 18.629 63.592 27.241 1.00 28.21 182 GLN A C 1
ATOM 1548 O O . GLN A 1 185 ? 19.257 62.591 27.589 1.00 27.68 182 GLN A O 1
ATOM 1559 N N . ALA A 1 186 ? 17.631 64.115 27.961 1.00 28.67 183 ALA A N 1
ATOM 1560 C CA . ALA A 1 186 ? 17.191 63.491 29.217 1.00 28.83 183 ALA A CA 1
ATOM 1561 C C . ALA A 1 186 ? 16.579 62.100 28.972 1.00 27.97 183 ALA A C 1
ATOM 1562 O O . ALA A 1 186 ? 16.851 61.160 29.713 1.00 27.27 183 ALA A O 1
ATOM 1564 N N . GLN A 1 187 ? 15.751 61.979 27.939 1.00 26.79 184 GLN A N 1
ATOM 1565 C CA . GLN A 1 187 ? 15.188 60.684 27.565 1.00 26.13 184 GLN A CA 1
ATOM 1566 C C . GLN A 1 187 ? 16.265 59.658 27.175 1.00 24.33 184 GLN A C 1
ATOM 1567 O O . GLN A 1 187 ? 16.169 58.467 27.499 1.00 21.67 184 GLN A O 1
ATOM 1573 N N . PHE A 1 188 ? 17.255 60.114 26.411 1.00 23.03 185 PHE A N 1
ATOM 1574 C CA . PHE A 1 188 ? 18.359 59.253 26.029 1.00 23.18 185 PHE A CA 1
ATOM 1575 C C . PHE A 1 188 ? 19.091 58.749 27.273 1.00 23.05 185 PHE A C 1
ATOM 1576 O O . PHE A 1 188 ? 19.361 57.574 27.404 1.00 22.62 185 PHE A O 1
ATOM 1584 N N . GLU A 1 189 ? 19.455 59.651 28.167 1.00 24.24 186 GLU A N 1
ATOM 1585 C CA A GLU A 1 189 ? 20.206 59.274 29.384 0.70 25.69 186 GLU A CA 1
ATOM 1586 C CA B GLU A 1 189 ? 20.219 59.248 29.356 0.30 25.13 186 GLU A CA 1
ATOM 1587 C C . GLU A 1 189 ? 19.410 58.264 30.197 1.00 25.12 186 GLU A C 1
ATOM 1588 O O . GLU A 1 189 ? 19.955 57.267 30.676 1.00 24.18 186 GLU A O 1
ATOM 1599 N N . LYS A 1 190 ? 18.119 58.520 30.331 1.00 25.05 187 LYS A N 1
ATOM 1600 C CA . LYS A 1 190 ? 17.235 57.622 31.063 1.00 25.99 187 LYS A CA 1
ATOM 1601 C C . LYS A 1 190 ? 17.151 56.226 30.408 1.00 24.08 187 LYS A C 1
ATOM 1602 O O . LYS A 1 190 ? 17.247 55.196 31.083 1.00 22.76 187 LYS A O 1
ATOM 1608 N N . GLU A 1 191 ? 16.985 56.205 29.087 1.00 22.18 188 GLU A N 1
ATOM 1609 C CA . GLU A 1 191 ? 16.849 54.944 28.376 1.00 21.10 188 GLU A CA 1
ATOM 1610 C C . GLU A 1 191 ? 18.159 54.145 28.478 1.00 21.07 188 GLU A C 1
ATOM 1611 O O . GLU A 1 191 ? 18.135 52.915 28.688 1.00 20.43 188 GLU A O 1
ATOM 1617 N N . LEU A 1 192 ? 19.303 54.828 28.373 1.00 20.15 189 LEU A N 1
ATOM 1618 C CA . LEU A 1 192 ? 20.590 54.127 28.472 1.00 21.01 189 LEU A CA 1
ATOM 1619 C C . LEU A 1 192 ? 20.812 53.592 29.883 1.00 22.54 189 LEU A C 1
ATOM 1620 O O . LEU A 1 192 ? 21.263 52.435 30.066 1.00 22.81 189 LEU A O 1
ATOM 1625 N N . GLN A 1 193 ? 20.468 54.419 30.888 1.00 23.63 190 GLN A N 1
ATOM 1626 C CA A GLN A 1 193 ? 20.574 54.002 32.289 0.70 25.09 190 GLN A CA 1
ATOM 1627 C CA B GLN A 1 193 ? 20.613 53.967 32.266 0.30 24.06 190 GLN A CA 1
ATOM 1628 C C . GLN A 1 193 ? 19.701 52.765 32.499 1.00 23.90 190 GLN A C 1
ATOM 1629 O O . GLN A 1 193 ? 20.108 51.795 33.131 1.00 24.05 190 GLN A O 1
ATOM 1640 N N . ASN A 1 194 ? 18.498 52.821 31.982 1.00 23.40 191 ASN A N 1
ATOM 1641 C CA . ASN A 1 194 ? 17.587 51.712 32.117 1.00 22.82 191 ASN A CA 1
ATOM 1642 C C . ASN A 1 194 ? 18.112 50.404 31.457 1.00 21.91 191 ASN A C 1
ATOM 1643 O O . ASN A 1 194 ? 17.959 49.290 32.019 1.00 20.82 191 ASN A O 1
ATOM 1648 N N . LEU A 1 195 ? 18.738 50.519 30.288 1.00 20.21 192 LEU A N 1
ATOM 1649 C CA . LEU A 1 195 ? 19.353 49.356 29.663 1.00 20.86 192 LEU A CA 1
ATOM 1650 C C . LEU A 1 195 ? 20.349 48.712 30.594 1.00 20.88 192 LEU A C 1
ATOM 1651 O O . LEU A 1 195 ? 20.417 47.479 30.676 1.00 19.56 192 LEU A O 1
ATOM 1656 N N . GLU A 1 196 ? 21.167 49.541 31.248 1.00 22.15 193 GLU A N 1
ATOM 1657 C CA . GLU A 1 196 ? 22.222 49.021 32.122 1.00 23.01 193 GLU A CA 1
ATOM 1658 C C . GLU A 1 196 ? 21.594 48.340 33.336 1.00 22.56 193 GLU A C 1
ATOM 1659 O O . GLU A 1 196 ? 21.974 47.212 33.721 1.00 21.01 193 GLU A O 1
ATOM 1665 N N . LEU A 1 197 ? 20.579 48.987 33.901 1.00 22.25 194 LEU A N 1
ATOM 1666 C CA . LEU A 1 197 ? 19.917 48.415 35.067 1.00 23.40 194 LEU A CA 1
ATOM 1667 C C . LEU A 1 197 ? 19.261 47.075 34.762 1.00 22.34 194 LEU A C 1
ATOM 1668 O O . LEU A 1 197 ? 19.338 46.142 35.559 1.00 19.91 194 LEU A O 1
ATOM 1673 N N . CYS A 1 198 ? 18.624 46.998 33.599 1.00 21.52 195 CYS A N 1
ATOM 1674 C CA . CYS A 1 198 ? 17.989 45.773 33.129 1.00 20.50 195 CYS A CA 1
ATOM 1675 C C . CYS A 1 198 ? 19.007 44.671 32.880 1.00 19.49 195 CYS A C 1
ATOM 1676 O O . CYS A 1 198 ? 18.774 43.537 33.256 1.00 19.66 195 CYS A O 1
ATOM 1679 N N . ALA A 1 199 ? 20.142 44.987 32.268 1.00 18.44 196 ALA A N 1
ATOM 1680 C CA . ALA A 1 199 ? 21.182 43.971 32.052 1.00 18.47 196 ALA A CA 1
ATOM 1681 C C . ALA A 1 199 ? 21.704 43.426 33.385 1.00 18.66 196 ALA A C 1
ATOM 1682 O O . ALA A 1 199 ? 21.911 42.216 33.544 1.00 19.48 196 ALA A O 1
ATOM 1684 N N . LYS A 1 200 ? 21.931 44.327 34.331 1.00 19.68 197 LYS A N 1
ATOM 1685 C CA . LYS A 1 200 ? 22.340 43.940 35.679 1.00 21.18 197 LYS A CA 1
ATOM 1686 C C . LYS A 1 200 ? 21.327 43.018 36.334 1.00 21.63 197 LYS A C 1
ATOM 1687 O O . LYS A 1 200 ? 21.694 41.998 36.908 1.00 21.71 197 LYS A O 1
ATOM 1693 N N . LYS A 1 201 ? 20.047 43.368 36.237 1.00 21.79 198 LYS A N 1
ATOM 1694 C CA . LYS A 1 201 ? 18.995 42.529 36.800 1.00 22.28 198 LYS A CA 1
ATOM 1695 C C . LYS A 1 201 ? 18.972 41.142 36.164 1.00 21.60 198 LYS A C 1
ATOM 1696 O O . LYS A 1 201 ? 18.871 40.134 36.857 1.00 21.35 198 LYS A O 1
ATOM 1702 N N . GLY A 1 202 ? 19.040 41.080 34.847 1.00 19.95 199 GLY A N 1
ATOM 1703 C CA . GLY A 1 202 ? 19.067 39.798 34.140 1.00 21.54 199 GLY A CA 1
ATOM 1704 C C . GLY A 1 202 ? 20.184 38.905 34.647 1.00 21.88 199 GLY A C 1
ATOM 1705 O O . GLY A 1 202 ? 19.968 37.739 34.972 1.00 22.58 199 GLY A O 1
ATOM 1706 N N . LEU A 1 203 ? 21.385 39.464 34.721 1.00 22.76 200 LEU A N 1
ATOM 1707 C CA . LEU A 1 203 ? 22.538 38.721 35.201 1.00 24.20 200 LEU A CA 1
ATOM 1708 C C . LEU A 1 203 ? 22.341 38.283 36.664 1.00 24.83 200 LEU A C 1
ATOM 1709 O O . LEU A 1 203 ? 22.615 37.139 36.999 1.00 23.97 200 LEU A O 1
ATOM 1714 N N . GLU A 1 204 ? 21.808 39.167 37.502 1.00 25.11 201 GLU A N 1
ATOM 1715 C CA . GLU A 1 204 ? 21.516 38.867 38.900 1.00 27.44 201 GLU A CA 1
ATOM 1716 C C . GLU A 1 204 ? 20.565 37.657 38.997 1.00 26.53 201 GLU A C 1
ATOM 1717 O O . GLU A 1 204 ? 20.685 36.831 39.931 1.00 25.80 201 GLU A O 1
ATOM 1723 N N . LEU A 1 205 ? 19.636 37.532 38.043 1.00 24.84 202 LEU A N 1
ATOM 1724 C CA . LEU A 1 205 ? 18.664 36.418 38.067 1.00 24.79 202 LEU A CA 1
ATOM 1725 C C . LEU A 1 205 ? 19.182 35.167 37.389 1.00 24.68 202 LEU A C 1
ATOM 1726 O O . LEU A 1 205 ? 18.471 34.170 37.266 1.00 25.52 202 LEU A O 1
ATOM 1731 N N . GLY A 1 206 ? 20.408 35.215 36.904 1.00 24.26 203 GLY A N 1
ATOM 1732 C CA . GLY A 1 206 ? 21.000 34.049 36.266 1.00 25.06 203 GLY A CA 1
ATOM 1733 C C . GLY A 1 206 ? 20.646 33.903 34.786 1.00 23.72 203 GLY A C 1
ATOM 1734 O O . GLY A 1 206 ? 20.840 32.837 34.229 1.00 23.63 203 GLY A O 1
ATOM 1735 N N . LEU A 1 207 ? 20.117 34.957 34.168 1.00 22.38 204 LEU A N 1
ATOM 1736 C CA . LEU A 1 207 ? 19.823 34.957 32.732 1.00 21.92 204 LEU A CA 1
ATOM 1737 C C . LEU A 1 207 ? 21.084 35.385 31.973 1.00 22.30 204 LEU A C 1
ATOM 1738 O O . LEU A 1 207 ? 21.929 36.094 32.509 1.00 22.96 204 LEU A O 1
ATOM 1743 N N . LYS A 1 208 ? 21.200 34.970 30.725 1.00 21.39 205 LYS A N 1
ATOM 1744 C CA A LYS A 1 208 ? 22.199 35.523 29.810 0.60 21.81 205 LYS A CA 1
ATOM 1745 C CA B LYS A 1 208 ? 22.204 35.554 29.846 0.40 21.39 205 LYS A CA 1
ATOM 1746 C C . LYS A 1 208 ? 21.528 36.678 29.083 1.00 20.70 205 LYS A C 1
ATOM 1747 O O . LYS A 1 208 ? 20.365 36.556 28.680 1.00 19.11 205 LYS A O 1
ATOM 1758 N N . VAL A 1 209 ? 22.233 37.797 28.952 1.00 18.40 206 VAL A N 1
ATOM 1759 C CA . VAL A 1 209 ? 21.614 39.003 28.413 1.00 18.17 206 VAL A CA 1
ATOM 1760 C C . VAL A 1 209 ? 22.230 39.393 27.053 1.00 18.17 206 VAL A C 1
ATOM 1761 O O . VAL A 1 209 ? 23.467 39.630 26.941 1.00 17.45 206 VAL A O 1
ATOM 1765 N N . ALA A 1 210 ? 21.353 39.461 26.035 1.00 17.59 207 ALA A N 1
ATOM 1766 C CA . ALA A 1 210 ? 21.739 39.954 24.696 1.00 17.24 207 ALA A CA 1
ATOM 1767 C C . ALA A 1 210 ? 21.022 41.257 24.433 1.00 17.38 207 ALA A C 1
ATOM 1768 O O . ALA A 1 210 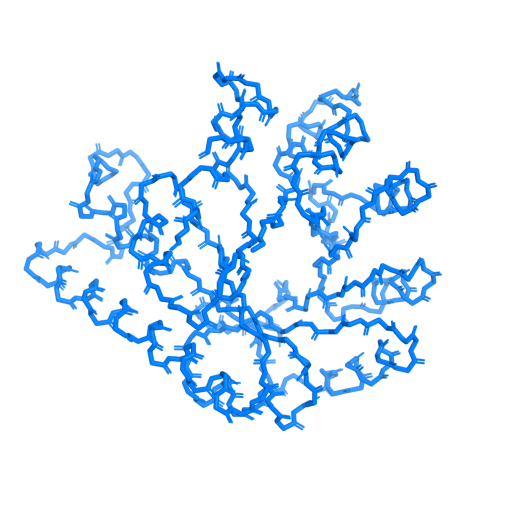? 20.159 41.662 25.201 1.00 17.23 207 ALA A O 1
ATOM 1770 N N . ALA A 1 211 ? 21.387 41.934 23.355 1.00 18.00 208 ALA A N 1
ATOM 1771 C CA . ALA A 1 211 ? 20.732 43.183 22.943 1.00 18.21 208 ALA A CA 1
ATOM 1772 C C . ALA A 1 211 ? 20.845 43.288 21.431 1.00 18.36 208 ALA A C 1
ATOM 1773 O O . ALA A 1 211 ? 21.652 42.609 20.795 1.00 17.14 208 ALA A O 1
ATOM 1775 N N A GLY A 1 212 ? 20.266 44.292 20.784 0.60 20.40 209 GLY A N 1
ATOM 1776 N N B GLY A 1 212 ? 19.765 43.882 20.947 0.40 18.04 209 GLY A N 1
ATOM 1777 C CA A GLY A 1 212 ? 20.766 44.599 19.419 0.60 20.33 209 GLY A CA 1
ATOM 1778 C CA B GLY A 1 212 ? 19.465 43.932 19.565 0.40 17.18 209 GLY A CA 1
ATOM 1779 C C A GLY A 1 212 ? 19.937 45.260 18.322 0.60 20.62 209 GLY A C 1
ATOM 1780 C C B GLY A 1 212 ? 18.302 44.816 19.248 0.40 17.23 209 GLY A C 1
ATOM 1781 O O A GLY A 1 212 ? 20.502 45.648 17.270 0.60 20.60 209 GLY A O 1
ATOM 1782 O O B GLY A 1 212 ? 17.354 45.030 20.062 0.40 17.08 209 GLY A O 1
ATOM 1783 N N A HIS A 1 213 ? 18.622 45.364 18.514 0.60 18.85 210 HIS A N 1
ATOM 1784 N N B HIS A 1 213 ? 18.403 45.320 18.031 0.40 16.83 210 HIS A N 1
ATOM 1785 C CA A HIS A 1 213 ? 17.759 45.957 17.507 0.60 19.24 210 HIS A CA 1
ATOM 1786 C CA B HIS A 1 213 ? 17.408 46.113 17.373 0.40 18.06 210 HIS A CA 1
ATOM 1787 C C A HIS A 1 213 ? 18.037 47.463 17.327 0.60 18.70 210 HIS A C 1
ATOM 1788 C C B HIS A 1 213 ? 17.904 47.521 17.298 0.40 17.89 210 HIS A C 1
ATOM 1789 O O A HIS A 1 213 ? 18.106 48.188 18.316 0.60 18.81 210 HIS A O 1
ATOM 1790 O O B HIS A 1 213 ? 18.049 48.211 18.305 0.40 18.14 210 HIS A O 1
ATOM 1803 N N . GLY A 1 214 ? 18.210 47.902 16.069 1.00 17.18 211 GLY A N 1
ATOM 1804 C CA . GLY A 1 214 ? 18.575 49.251 15.737 1.00 16.98 211 GLY A CA 1
ATOM 1805 C C . GLY A 1 214 ? 20.015 49.649 15.969 1.00 16.08 211 GLY A C 1
ATOM 1806 O O . GLY A 1 214 ? 20.377 50.798 15.744 1.00 16.83 211 GLY A O 1
ATOM 1807 N N . LEU A 1 215 ? 20.835 48.732 16.448 1.00 15.80 212 LEU A N 1
ATOM 1808 C CA . LEU A 1 215 ? 22.220 49.088 16.742 1.00 16.10 212 LEU A CA 1
ATOM 1809 C C . LEU A 1 215 ? 23.016 49.283 15.450 1.00 16.35 212 LEU A C 1
ATOM 1810 O O . LEU A 1 215 ? 22.869 48.520 14.500 1.00 16.47 212 LEU A O 1
ATOM 1815 N N . ASN A 1 216 ? 23.838 50.328 15.450 1.00 16.00 213 ASN A N 1
ATOM 1816 C CA . ASN A 1 216 ? 24.639 50.734 14.293 1.00 15.80 213 ASN A CA 1
ATOM 1817 C C . ASN A 1 216 ? 26.056 51.079 14.768 1.00 15.41 213 ASN A C 1
ATOM 1818 O O . ASN A 1 216 ? 26.364 50.884 15.928 1.00 15.43 213 ASN A O 1
ATOM 1823 N N . TYR A 1 217 ? 26.928 51.533 13.874 1.00 15.31 214 TYR A N 1
ATOM 1824 C CA . TYR A 1 217 ? 28.338 51.629 14.200 1.00 15.55 214 TYR A CA 1
ATOM 1825 C C . TYR A 1 217 ? 28.633 52.870 15.070 1.00 16.38 214 TYR A C 1
ATOM 1826 O O . TYR A 1 217 ? 29.763 53.060 15.541 1.00 15.81 214 TYR A O 1
ATOM 1835 N N . LYS A 1 218 ? 27.619 53.701 15.283 1.00 16.09 215 LYS A N 1
ATOM 1836 C CA . LYS A 1 218 ? 27.716 54.841 16.195 1.00 17.51 215 LYS A CA 1
ATOM 1837 C C . LYS A 1 218 ? 27.005 54.589 17.513 1.00 17.26 215 LYS A C 1
ATOM 1838 O O . LYS A 1 218 ? 27.555 54.812 18.579 1.00 17.63 215 LYS A O 1
ATOM 1844 N N . ASN A 1 219 ? 25.753 54.176 17.472 1.00 17.12 216 ASN A N 1
ATOM 1845 C CA . ASN A 1 219 ? 25.020 54.045 18.722 1.00 16.72 216 ASN A CA 1
ATOM 1846 C C . ASN A 1 219 ? 25.401 52.808 19.530 1.00 17.45 216 ASN A C 1
ATOM 1847 O O . ASN A 1 219 ? 24.962 52.658 20.667 1.00 17.71 216 ASN A O 1
ATOM 1852 N N . VAL A 1 220 ? 26.212 51.921 18.969 1.00 18.64 217 VAL A N 1
ATOM 1853 C CA . VAL A 1 220 ? 26.598 50.694 19.692 1.00 17.47 217 VAL A CA 1
ATOM 1854 C C . VAL A 1 220 ? 27.535 51.026 20.823 1.00 18.89 217 VAL A C 1
ATOM 1855 O O . VAL A 1 220 ? 27.608 50.314 21.819 1.00 17.68 217 VAL A O 1
ATOM 1859 N N . LYS A 1 221 ? 28.300 52.122 20.674 1.00 19.44 218 LYS A N 1
ATOM 1860 C CA . LYS A 1 221 ? 29.428 52.299 21.552 1.00 20.90 218 LYS A CA 1
ATOM 1861 C C . LYS A 1 221 ? 29.082 52.392 23.044 1.00 20.37 218 LYS A C 1
ATOM 1862 O O . LYS A 1 221 ? 29.746 51.751 23.851 1.00 21.14 218 LYS A O 1
ATOM 1868 N N . PRO A 1 222 ? 28.030 53.141 23.420 1.00 20.18 219 PRO A N 1
ATOM 1869 C CA . PRO A 1 222 ? 27.658 53.150 24.851 1.00 21.06 219 PRO A CA 1
ATOM 1870 C C . PRO A 1 222 ? 27.145 51.794 25.361 1.00 21.46 219 PRO A C 1
ATOM 1871 O O . PRO A 1 222 ? 27.221 51.501 26.555 1.00 21.96 219 PRO A O 1
ATOM 1875 N N . VAL A 1 223 ? 26.572 51.002 24.468 1.00 19.64 220 VAL A N 1
ATOM 1876 C CA . VAL A 1 223 ? 26.066 49.684 24.827 1.00 19.97 220 VAL A CA 1
ATOM 1877 C C . VAL A 1 223 ? 27.203 48.688 25.155 1.00 20.53 220 VAL A C 1
ATOM 1878 O O . VAL A 1 223 ? 27.082 47.872 26.084 1.00 21.88 220 VAL A O 1
ATOM 1882 N N . VAL A 1 224 ? 28.296 48.789 24.429 1.00 21.78 221 VAL A N 1
ATOM 1883 C CA . VAL A 1 224 ? 29.463 47.963 24.679 1.00 22.19 221 VAL A CA 1
ATOM 1884 C C . VAL A 1 224 ? 29.957 48.154 26.141 1.00 22.88 221 VAL A C 1
ATOM 1885 O O . VAL A 1 224 ? 30.523 47.245 26.766 1.00 23.53 221 VAL A O 1
ATOM 1889 N N . LYS A 1 225 ? 29.786 49.358 26.672 1.00 23.45 222 LYS A N 1
ATOM 1890 C CA . LYS A 1 225 ? 30.252 49.669 28.023 1.00 24.46 222 LYS A CA 1
ATOM 1891 C C . LYS A 1 225 ? 29.399 49.000 29.110 1.00 24.04 222 LYS A C 1
ATOM 1892 O O . LYS A 1 225 ? 29.756 49.037 30.280 1.00 23.46 222 LYS A O 1
ATOM 1898 N N . ILE A 1 226 ? 28.265 48.408 28.749 1.00 22.23 223 ILE A N 1
ATOM 1899 C CA . ILE A 1 226 ? 27.439 47.674 29.702 1.00 21.60 223 ILE A CA 1
ATOM 1900 C C . ILE A 1 226 ? 27.997 46.255 29.775 1.00 22.18 223 ILE A C 1
ATOM 1901 O O . ILE A 1 226 ? 27.728 45.409 28.917 1.00 20.29 223 ILE A O 1
ATOM 1906 N N . LYS A 1 227 ? 28.742 46.000 30.842 1.00 22.62 224 LYS A N 1
ATOM 1907 C CA A LYS A 1 227 ? 29.505 44.777 31.030 0.60 23.56 224 LYS A CA 1
ATOM 1908 C CA B LYS A 1 227 ? 29.515 44.771 30.947 0.40 23.43 224 LYS A CA 1
ATOM 1909 C C . LYS A 1 227 ? 28.622 43.536 31.048 1.00 23.30 224 LYS A C 1
ATOM 1910 O O . LYS A 1 227 ? 29.045 42.458 30.685 1.00 24.31 224 LYS A O 1
ATOM 1921 N N . GLU A 1 228 ? 27.396 43.703 31.503 1.00 22.79 225 GLU A N 1
ATOM 1922 C CA . GLU A 1 228 ? 26.496 42.583 31.744 1.00 22.57 225 GLU A CA 1
ATOM 1923 C C . GLU A 1 228 ? 25.794 42.063 30.491 1.00 22.42 225 GLU A C 1
ATOM 1924 O O . GLU A 1 228 ? 25.133 41.021 30.530 1.00 22.74 225 GLU A O 1
ATOM 1930 N N . ILE A 1 229 ? 25.905 42.793 29.402 1.00 20.47 226 ILE A N 1
ATOM 1931 C CA . ILE A 1 229 ? 25.410 42.300 28.106 1.00 20.08 226 ILE A CA 1
ATOM 1932 C C . ILE A 1 229 ? 26.507 41.489 27.446 1.00 19.75 226 ILE A C 1
ATOM 1933 O O . ILE A 1 229 ? 27.614 42.020 27.247 1.00 18.78 226 ILE A O 1
ATOM 1938 N N . CYS A 1 230 ? 26.236 40.202 27.177 1.00 18.96 227 CYS A N 1
ATOM 1939 C CA . CYS A 1 230 ? 27.260 39.292 26.657 1.00 20.62 227 CYS A CA 1
ATOM 1940 C C . CYS A 1 230 ? 27.208 39.060 25.139 1.00 18.86 227 CYS A C 1
ATOM 1941 O O . CYS A 1 230 ? 28.144 38.503 24.559 1.00 17.95 227 CYS A O 1
ATOM 1944 N N . GLU A 1 231 ? 26.170 39.545 24.489 1.00 18.04 228 GLU A N 1
ATOM 1945 C CA . GLU A 1 231 ? 25.938 39.251 23.072 1.00 17.28 228 GLU A CA 1
ATOM 1946 C C . GLU A 1 231 ? 25.119 40.352 22.437 1.00 16.44 228 GLU A C 1
ATOM 1947 O O . GLU A 1 231 ? 24.151 40.863 23.023 1.00 15.60 228 GLU A O 1
ATOM 1953 N N . LEU A 1 232 ? 25.455 40.665 21.214 1.00 16.08 229 LEU A N 1
ATOM 1954 C CA . LEU A 1 232 ? 24.642 41.583 20.423 1.00 16.58 229 LEU A CA 1
ATOM 1955 C C . LEU A 1 232 ? 24.225 40.861 19.125 1.00 16.57 229 LEU A C 1
ATOM 1956 O O . LEU A 1 232 ? 25.033 40.144 18.510 1.00 16.81 229 LEU A O 1
ATOM 1961 N N . ASN A 1 233 ? 22.960 41.008 18.748 1.00 16.45 230 ASN A N 1
ATOM 1962 C CA . ASN A 1 233 ? 22.489 40.519 17.468 1.00 17.11 230 ASN A CA 1
ATOM 1963 C C . ASN A 1 233 ? 22.178 41.737 16.630 1.00 17.15 230 ASN A C 1
ATOM 1964 O O . ASN A 1 233 ? 21.278 42.551 16.970 1.00 15.70 230 ASN A O 1
ATOM 1969 N N . ILE A 1 234 ? 22.929 41.886 15.548 1.00 16.07 231 ILE A N 1
ATOM 1970 C CA . ILE A 1 234 ? 22.815 43.082 14.728 1.00 15.63 231 ILE A CA 1
ATOM 1971 C C . ILE A 1 234 ? 22.694 42.647 13.262 1.00 16.30 231 ILE A C 1
ATOM 1972 O O . ILE A 1 234 ? 23.462 41.802 12.794 1.00 15.74 231 ILE A O 1
ATOM 1977 N N . GLY A 1 235 ? 21.772 43.278 12.550 1.00 15.01 232 GLY A N 1
ATOM 1978 C CA . GLY A 1 235 ? 21.568 42.963 11.130 1.00 15.40 232 GLY A CA 1
ATOM 1979 C C . GLY A 1 235 ? 21.612 44.147 10.197 1.00 14.88 232 GLY A C 1
ATOM 1980 O O . GLY A 1 235 ? 22.559 44.313 9.409 1.00 14.58 232 GLY A O 1
ATOM 1981 N N . GLN A 1 236 ? 20.598 44.993 10.295 1.00 14.26 233 GLN A N 1
ATOM 1982 C CA . GLN A 1 236 ? 20.340 45.984 9.278 1.00 14.99 233 GLN A CA 1
ATOM 1983 C C . GLN A 1 236 ? 21.505 46.932 9.076 1.00 15.01 233 GLN A C 1
ATOM 1984 O O . GLN A 1 236 ? 21.847 47.238 7.933 1.00 15.42 233 GLN A O 1
ATOM 1990 N N . SER A 1 237 ? 22.163 47.375 10.147 1.00 14.85 234 SER A N 1
ATOM 1991 C CA . SER A 1 237 ? 23.261 48.313 9.987 1.00 14.74 234 SER A CA 1
ATOM 1992 C C . SER A 1 237 ? 24.501 47.683 9.351 1.00 14.51 234 SER A C 1
ATOM 1993 O O . SER A 1 237 ? 25.279 48.366 8.650 1.00 13.78 234 SER A O 1
ATOM 1996 N N . ILE A 1 238 ? 24.695 46.390 9.611 1.00 13.07 235 ILE A N 1
ATOM 1997 C CA . ILE A 1 238 ? 25.812 45.666 9.029 1.00 13.12 235 ILE A CA 1
ATOM 1998 C C . ILE A 1 238 ? 25.576 45.452 7.530 1.00 13.44 235 ILE A C 1
ATOM 1999 O O . ILE A 1 238 ? 26.504 45.639 6.730 1.00 12.66 235 ILE A O 1
ATOM 2004 N N . VAL A 1 239 ? 24.343 45.088 7.152 1.00 13.54 236 VAL A N 1
ATOM 2005 C CA . VAL A 1 239 ? 24.003 44.965 5.741 1.00 14.86 236 VAL A CA 1
ATOM 2006 C C . VAL A 1 239 ? 24.131 46.306 5.051 1.00 15.36 236 VAL A C 1
ATOM 2007 O O . VAL A 1 239 ? 24.647 46.376 3.937 1.00 15.43 236 VAL A O 1
ATOM 2011 N N . ALA A 1 240 ? 23.696 47.372 5.711 1.00 15.20 237 ALA A N 1
ATOM 2012 C CA . ALA A 1 240 ? 23.813 48.690 5.137 1.00 14.13 237 ALA A CA 1
ATOM 2013 C C . ALA A 1 240 ? 25.283 49.098 4.937 1.00 14.62 237 ALA A C 1
ATOM 2014 O O . ALA A 1 240 ? 25.610 49.685 3.924 1.00 16.29 237 ALA A O 1
ATOM 2016 N N . ARG A 1 241 ? 26.167 48.793 5.888 1.00 13.21 238 ARG A N 1
ATOM 2017 C CA A ARG A 1 241 ? 27.582 49.063 5.734 0.60 13.17 238 ARG A CA 1
ATOM 2018 C CA B ARG A 1 241 ? 27.593 49.073 5.730 0.40 13.60 238 ARG A CA 1
ATOM 2019 C C . ARG A 1 241 ? 28.193 48.195 4.610 1.00 13.06 238 ARG A C 1
ATOM 2020 O O . ARG A 1 241 ? 29.079 48.632 3.891 1.00 15.42 238 ARG A O 1
ATOM 2035 N N . SER A 1 242 ? 27.739 46.954 4.492 1.00 14.31 239 SER A N 1
ATOM 2036 C CA . SER A 1 242 ? 28.288 45.966 3.518 1.00 15.52 239 SER A CA 1
ATOM 2037 C C . SER A 1 242 ? 28.191 46.478 2.074 1.00 14.94 239 SER A C 1
ATOM 2038 O O . SER A 1 242 ? 29.060 46.199 1.288 1.00 13.86 239 SER A O 1
ATOM 2041 N N . VAL A 1 243 ? 27.152 47.261 1.744 1.00 14.57 240 VAL A N 1
ATOM 2042 C CA . VAL A 1 243 ? 26.984 47.850 0.416 1.00 15.27 240 VAL A CA 1
ATOM 2043 C C . VAL A 1 243 ? 28.250 48.673 0.062 1.00 15.22 240 VAL A C 1
ATOM 2044 O O . VAL A 1 243 ? 28.682 48.693 -1.086 1.00 16.00 240 VAL A O 1
ATOM 2048 N N . PHE A 1 244 ? 28.852 49.271 1.075 1.00 15.02 241 PHE A N 1
ATOM 2049 C CA . PHE A 1 244 ? 30.075 50.053 0.870 1.00 15.62 241 PHE A CA 1
ATOM 2050 C C . PHE A 1 244 ? 31.382 49.277 0.988 1.00 16.13 241 PHE A C 1
ATOM 2051 O O . PHE A 1 244 ? 32.336 49.551 0.227 1.00 16.00 241 PHE A O 1
ATOM 2059 N N . THR A 1 245 ? 31.449 48.340 1.926 1.00 15.65 242 THR A N 1
ATOM 2060 C CA . THR A 1 245 ? 32.718 47.727 2.275 1.00 16.96 242 THR A CA 1
ATOM 2061 C C . THR A 1 245 ? 32.787 46.241 2.006 1.00 16.45 242 THR A C 1
ATOM 2062 O O . THR A 1 245 ? 33.879 45.673 2.062 1.00 16.90 242 THR A O 1
ATOM 2066 N N . GLY A 1 246 ? 31.636 45.610 1.784 1.00 14.66 243 GLY A N 1
ATOM 2067 C CA . GLY A 1 246 ? 31.525 44.166 1.655 1.00 15.36 243 GLY A CA 1
ATOM 2068 C C . GLY A 1 246 ? 31.263 43.586 3.037 1.00 15.52 243 GLY A C 1
ATOM 2069 O O . GLY A 1 246 ? 31.661 44.165 4.062 1.00 14.14 243 GLY A O 1
ATOM 2070 N N . LEU A 1 247 ? 30.595 42.439 3.058 1.00 15.73 244 LEU A N 1
ATOM 2071 C CA . LEU A 1 247 ? 30.052 41.901 4.289 1.00 15.13 244 LEU A CA 1
ATOM 2072 C C . LEU A 1 247 ? 31.162 41.480 5.262 1.00 15.76 244 LEU A C 1
ATOM 2073 O O . LEU A 1 247 ? 31.035 41.690 6.460 1.00 15.82 244 LEU A O 1
ATOM 2078 N N . GLN A 1 248 ? 32.223 40.845 4.773 1.00 15.77 245 GLN A N 1
ATOM 2079 C CA . GLN A 1 248 ? 33.319 40.449 5.648 1.00 16.74 245 GLN A CA 1
ATOM 2080 C C . GLN A 1 248 ? 33.875 41.647 6.428 1.00 16.41 245 GLN A C 1
ATOM 2081 O O . GLN A 1 248 ? 34.011 41.581 7.651 1.00 15.61 245 GLN A O 1
ATOM 2087 N N . ASN A 1 249 ? 34.203 42.715 5.707 1.00 16.22 246 ASN A N 1
ATOM 2088 C CA . ASN A 1 249 ? 34.703 43.938 6.337 1.00 16.29 246 ASN A CA 1
ATOM 2089 C C . ASN A 1 249 ? 33.702 44.623 7.259 1.00 14.62 246 ASN A C 1
ATOM 2090 O O . ASN A 1 249 ? 34.078 45.093 8.316 1.00 15.21 246 ASN A O 1
ATOM 2095 N N . ALA A 1 250 ? 32.430 44.606 6.909 1.00 14.13 247 ALA A N 1
ATOM 2096 C CA . ALA A 1 250 ? 31.389 45.163 7.752 1.00 14.29 247 ALA A CA 1
ATOM 2097 C C . ALA A 1 250 ? 31.307 44.422 9.066 1.00 13.61 247 ALA A C 1
ATOM 2098 O O . ALA A 1 250 ? 31.193 45.037 10.144 1.00 13.39 247 ALA A O 1
ATOM 2100 N N . ILE A 1 251 ? 31.376 43.094 9.013 1.00 13.52 248 ILE A N 1
ATOM 2101 C CA . ILE A 1 251 ? 31.400 42.292 10.244 1.00 13.75 248 ILE A CA 1
ATOM 2102 C C . ILE A 1 251 ? 32.655 42.574 11.075 1.00 15.50 248 ILE A C 1
ATOM 2103 O O . ILE A 1 251 ? 32.586 42.791 12.324 1.00 17.05 248 ILE A O 1
ATOM 2108 N N . LEU A 1 252 ? 33.819 42.585 10.419 1.00 16.09 249 LEU A N 1
ATOM 2109 C CA . LEU A 1 252 ? 35.062 42.754 11.156 1.00 17.35 249 LEU A CA 1
ATOM 2110 C C . LEU A 1 252 ? 35.100 44.144 11.819 1.00 17.33 249 LEU A C 1
ATOM 2111 O O . LEU A 1 252 ? 35.608 44.243 12.966 1.00 17.76 249 LEU A O 1
ATOM 2116 N N . GLU A 1 253 ? 34.560 45.187 11.146 1.00 17.12 250 GLU A N 1
ATOM 2117 C CA A GLU A 1 253 ? 34.502 46.528 11.714 0.60 18.28 250 GLU A CA 1
ATOM 2118 C CA B GLU A 1 253 ? 34.535 46.527 11.718 0.40 17.42 250 GLU A CA 1
ATOM 2119 C C . GLU A 1 253 ? 33.660 46.530 12.962 1.00 17.60 250 GLU A C 1
ATOM 2120 O O . GLU A 1 253 ? 34.022 47.141 13.948 1.00 16.45 250 GLU A O 1
ATOM 2139 N N . LYS A 1 255 ? 32.985 43.870 14.934 1.00 20.00 252 LYS A N 1
ATOM 2140 C CA . LYS A 1 255 ? 33.764 43.139 15.920 1.00 21.42 252 LYS A CA 1
ATOM 2141 C C . LYS A 1 255 ? 34.797 44.023 16.603 1.00 20.87 252 LYS A C 1
ATOM 2142 O O . LYS A 1 255 ? 34.963 43.960 17.830 1.00 20.65 252 LYS A O 1
ATOM 2148 N N . GLU A 1 256 ? 35.440 44.916 15.861 1.00 21.83 253 GLU A N 1
ATOM 2149 C CA . GLU A 1 256 ? 36.424 45.784 16.476 1.00 23.36 253 GLU A CA 1
ATOM 2150 C C . GLU A 1 256 ? 35.763 46.764 17.479 1.00 23.40 253 GLU A C 1
ATOM 2151 O O . GLU A 1 256 ? 36.339 47.068 18.544 1.00 22.38 253 GLU A O 1
ATOM 2157 N N . LEU A 1 257 ? 34.560 47.237 17.171 1.00 21.16 254 LEU A N 1
ATOM 2158 C CA . LEU A 1 257 ? 33.867 48.170 18.067 1.00 21.59 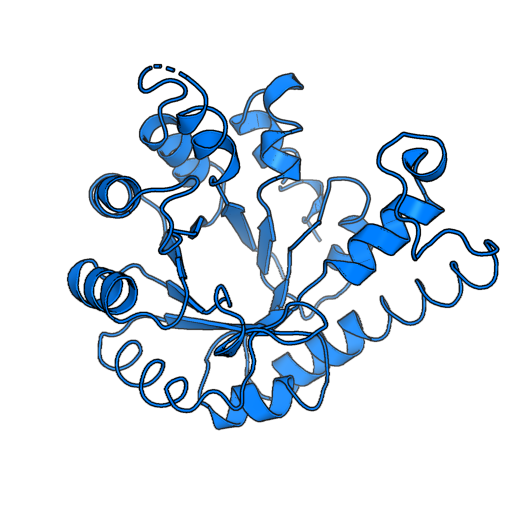254 LEU A CA 1
ATOM 2159 C C . LEU A 1 257 ? 33.437 47.533 19.377 1.00 22.24 254 LEU A C 1
ATOM 2160 O O . LEU A 1 257 ? 33.375 48.199 20.413 1.00 21.46 254 LEU A O 1
ATOM 2165 N N . ILE A 1 258 ? 33.136 46.238 19.353 1.00 21.09 255 ILE A N 1
ATOM 2166 C CA . ILE A 1 258 ? 32.612 45.598 20.526 1.00 22.65 255 ILE A CA 1
ATOM 2167 C C . ILE A 1 258 ? 33.680 44.888 21.386 1.00 24.14 255 ILE A C 1
ATOM 2168 O O . ILE A 1 258 ? 33.341 44.249 22.351 1.00 22.95 255 ILE A O 1
ATOM 2173 N N . LYS A 1 259 ? 34.953 45.000 21.007 1.00 25.54 256 LYS A N 1
ATOM 2174 C CA . LYS A 1 259 ? 36.067 44.692 21.879 1.00 28.56 256 LYS A CA 1
ATOM 2175 C C . LYS A 1 259 ? 36.032 45.524 23.131 1.00 30.79 256 LYS A C 1
ATOM 2176 O O . LYS A 1 259 ? 35.749 46.749 23.105 1.00 32.71 256 LYS A O 1
ATOM 2182 N N . ARG A 1 260 ? 36.290 44.881 24.250 1.00 33.66 257 ARG A N 1
ATOM 2183 C CA . ARG A 1 260 ? 36.386 45.627 25.494 1.00 36.68 257 ARG A CA 1
ATOM 2184 C C . ARG A 1 260 ? 37.327 44.916 26.475 1.00 39.36 257 ARG A C 1
ATOM 2185 O O . ARG A 1 260 ? 37.566 45.423 27.565 1.00 42.02 257 ARG A O 1
#

Radius of gyration: 17.7 Å; Cα contacts (8 Å, |Δi|>4): 507; chains: 1; bounding box: 38×50×48 Å